Protein AF-A0A8H6F6D2-F1 (afdb_monomer)

Radius of gyration: 29.16 Å; Cα contacts (8 Å, |Δi|>4): 236; chains: 1; bounding box: 67×69×80 Å

pLDDT: mean 78.17, std 21.16, range [27.27, 98.12]

Mean predicted aligned error: 15.01 Å

Structure (mmCIF, N/CA/C/O backbone):
data_AF-A0A8H6F6D2-F1
#
_entry.id   AF-A0A8H6F6D2-F1
#
loop_
_atom_site.group_PDB
_atom_site.id
_atom_site.type_symbol
_atom_site.label_atom_id
_atom_site.label_alt_id
_atom_site.label_comp_id
_atom_site.label_asym_id
_atom_site.label_entity_id
_atom_site.label_seq_id
_atom_site.pdbx_PDB_ins_code
_atom_site.Cartn_x
_atom_site.Cartn_y
_atom_site.Cartn_z
_atom_site.occupancy
_atom_site.B_iso_or_equiv
_atom_site.auth_seq_id
_atom_site.auth_comp_id
_atom_site.auth_asym_id
_atom_site.auth_atom_id
_atom_site.pdbx_PDB_model_num
ATOM 1 N N . MET A 1 1 ? 28.314 31.832 39.721 1.00 40.28 1 MET A N 1
ATOM 2 C CA . MET A 1 1 ? 29.572 31.328 39.128 1.00 40.28 1 MET A CA 1
ATOM 3 C C . MET A 1 1 ? 29.913 29.999 39.792 1.00 40.28 1 MET A C 1
ATOM 5 O O . MET A 1 1 ? 30.184 29.995 40.983 1.00 40.28 1 MET A O 1
ATOM 9 N N . LYS A 1 2 ? 29.797 28.871 39.079 1.00 33.59 2 LYS A N 1
ATOM 10 C CA . LYS A 1 2 ? 30.200 27.537 39.561 1.00 33.59 2 LYS A CA 1
ATOM 11 C C . LYS A 1 2 ? 31.269 26.993 38.611 1.00 33.59 2 LYS A C 1
ATOM 13 O O . LYS A 1 2 ? 31.109 27.103 37.399 1.00 33.59 2 LYS A O 1
ATOM 18 N N . ALA A 1 3 ? 32.359 26.493 39.187 1.00 34.00 3 ALA A N 1
ATOM 19 C CA . ALA A 1 3 ? 33.555 26.029 38.492 1.00 34.00 3 ALA A CA 1
ATOM 20 C C . ALA A 1 3 ? 33.284 24.753 37.675 1.00 34.00 3 ALA A C 1
ATOM 22 O O . ALA A 1 3 ? 32.606 23.841 38.147 1.00 34.00 3 ALA A O 1
ATOM 23 N N . GLY A 1 4 ? 33.801 24.723 36.444 1.00 32.97 4 GLY A N 1
ATOM 24 C CA . GLY A 1 4 ? 33.676 23.612 35.505 1.00 32.97 4 GLY A CA 1
ATOM 25 C C . GLY A 1 4 ? 34.699 22.502 35.754 1.00 32.97 4 GLY A C 1
ATOM 26 O O . GLY A 1 4 ? 35.837 22.755 36.143 1.00 32.97 4 GLY A O 1
ATOM 27 N N . ILE A 1 5 ? 34.270 21.268 35.508 1.00 36.31 5 ILE A N 1
ATOM 28 C CA . ILE A 1 5 ? 35.073 20.041 35.542 1.00 36.31 5 ILE A CA 1
ATOM 29 C C . ILE A 1 5 ? 35.919 19.971 34.254 1.00 36.31 5 ILE A C 1
ATOM 31 O O . ILE A 1 5 ? 35.363 20.190 33.174 1.00 36.31 5 ILE A O 1
ATOM 35 N N . PRO A 1 6 ? 37.228 19.652 34.304 1.00 32.69 6 PRO A N 1
ATOM 36 C CA . PRO A 1 6 ? 38.031 19.510 33.097 1.00 32.69 6 PRO A CA 1
ATOM 37 C C . PRO A 1 6 ? 37.774 18.143 32.446 1.00 32.69 6 PRO A C 1
ATOM 39 O O . PRO A 1 6 ? 38.049 17.095 33.027 1.00 32.69 6 PRO A O 1
ATOM 42 N N . LEU A 1 7 ? 37.258 18.149 31.215 1.00 33.66 7 LEU A N 1
ATOM 43 C CA . LEU A 1 7 ? 37.206 16.969 30.351 1.00 33.66 7 LEU A CA 1
ATOM 44 C C . LEU A 1 7 ? 38.539 16.840 29.603 1.00 33.66 7 LEU A C 1
ATOM 46 O O . LEU A 1 7 ? 38.774 17.527 28.609 1.00 33.66 7 LEU A O 1
ATOM 50 N N . SER A 1 8 ? 39.412 15.946 30.066 1.00 32.47 8 SER A N 1
ATOM 51 C CA . SER A 1 8 ? 40.621 15.567 29.330 1.00 32.47 8 SER A CA 1
ATOM 52 C C . SER A 1 8 ? 40.242 14.778 28.073 1.00 32.47 8 SER A C 1
ATOM 54 O O . SER A 1 8 ? 39.826 13.623 28.149 1.00 32.47 8 SER A O 1
ATOM 56 N N . ARG A 1 9 ? 40.396 15.391 26.891 1.00 36.34 9 ARG A N 1
ATOM 57 C CA . ARG A 1 9 ? 40.328 14.689 25.600 1.00 36.34 9 ARG A CA 1
ATOM 58 C C . ARG A 1 9 ? 41.541 13.772 25.462 1.00 36.34 9 ARG A C 1
ATOM 60 O O . ARG A 1 9 ? 42.634 14.225 25.136 1.00 36.34 9 ARG A O 1
ATOM 67 N N . CYS A 1 10 ? 41.340 12.477 25.673 1.00 31.61 10 CYS A N 1
ATOM 68 C CA . CYS A 1 10 ? 42.299 11.462 25.261 1.00 31.61 10 CYS A CA 1
ATOM 69 C C . CYS A 1 10 ? 42.194 11.281 23.738 1.00 31.61 10 CYS A C 1
ATOM 71 O O . CYS A 1 10 ? 41.284 10.627 23.235 1.00 31.61 10 CYS A O 1
ATOM 73 N N . THR A 1 11 ? 43.100 11.898 22.981 1.00 42.44 11 THR A N 1
ATOM 74 C CA . THR A 1 11 ? 43.291 11.593 21.559 1.00 42.44 11 THR A CA 1
ATOM 75 C C . THR A 1 11 ? 44.206 10.380 21.431 1.00 42.44 11 THR A C 1
ATOM 77 O O . THR A 1 11 ? 45.420 10.526 21.296 1.00 42.44 11 THR A O 1
ATOM 80 N N . GLN A 1 12 ? 43.641 9.175 21.466 1.00 34.84 12 GLN A N 1
ATOM 81 C CA . GLN A 1 12 ? 44.333 7.992 20.957 1.00 34.84 12 GLN A CA 1
ATOM 82 C C . GLN A 1 12 ? 43.965 7.801 19.484 1.00 34.84 12 GLN A C 1
ATOM 84 O O . GLN A 1 12 ? 42.803 7.604 19.134 1.00 34.84 12 GLN A O 1
ATOM 89 N N . ARG A 1 13 ? 44.971 7.883 18.604 1.00 33.25 13 ARG A N 1
ATOM 90 C CA . ARG A 1 13 ? 44.848 7.441 17.211 1.00 33.25 13 ARG A CA 1
ATOM 91 C C . ARG A 1 13 ? 44.615 5.933 17.220 1.00 33.25 13 ARG A C 1
ATOM 93 O O . ARG A 1 13 ? 45.508 5.178 17.593 1.00 33.25 13 ARG A O 1
ATOM 100 N N . ILE A 1 14 ? 43.428 5.513 16.801 1.00 33.69 14 ILE A N 1
ATOM 101 C CA . ILE A 1 14 ? 43.114 4.106 16.561 1.00 33.69 14 ILE A CA 1
ATOM 102 C C . ILE A 1 14 ? 43.919 3.662 15.327 1.00 33.69 14 ILE A C 1
ATOM 104 O O . ILE A 1 14 ? 43.787 4.289 14.271 1.00 33.69 14 ILE A O 1
ATOM 108 N N . PRO A 1 15 ? 44.769 2.627 15.418 1.00 30.17 15 PRO A N 1
ATOM 109 C CA . PRO A 1 15 ? 45.419 2.070 14.244 1.00 30.17 15 PRO A CA 1
ATOM 110 C C . PRO A 1 15 ? 44.368 1.396 13.353 1.00 30.17 15 PRO A C 1
ATOM 112 O O . PRO A 1 15 ? 43.545 0.612 13.824 1.00 30.17 15 PRO A O 1
ATOM 115 N N . LEU A 1 16 ? 44.411 1.699 12.054 1.00 31.48 16 LEU A N 1
ATOM 116 C CA . LEU A 1 16 ? 43.683 0.976 11.011 1.00 31.48 16 LEU A CA 1
ATOM 117 C C . LEU A 1 16 ? 44.185 -0.474 10.982 1.00 31.48 16 LEU A C 1
ATOM 119 O O . LEU A 1 16 ? 45.149 -0.812 10.298 1.00 31.48 16 LEU A O 1
ATOM 123 N N . LEU A 1 17 ? 43.533 -1.337 11.757 1.00 31.48 17 LEU A N 1
ATOM 124 C CA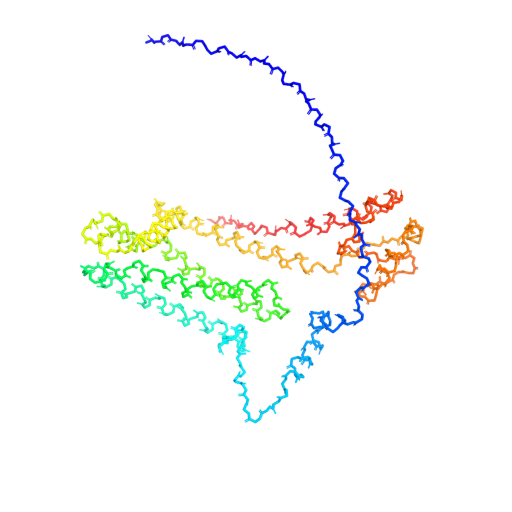 . LEU A 1 17 ? 43.636 -2.778 11.606 1.00 31.48 17 LEU A CA 1
ATOM 125 C C . LEU A 1 17 ? 42.913 -3.145 10.310 1.00 31.48 17 LEU A C 1
ATOM 127 O O . LEU A 1 17 ? 41.691 -3.268 10.266 1.00 31.48 17 LEU A O 1
ATOM 131 N N . VAL A 1 18 ? 43.693 -3.304 9.240 1.00 36.41 18 VAL A N 1
ATOM 132 C CA . VAL A 1 18 ? 43.277 -4.054 8.056 1.00 36.41 18 VAL A CA 1
ATOM 133 C C . VAL A 1 18 ? 42.940 -5.456 8.547 1.00 36.41 18 VAL A C 1
ATOM 135 O O . VAL A 1 18 ? 43.828 -6.269 8.813 1.00 36.41 18 VAL A O 1
ATOM 138 N N . ALA A 1 19 ? 41.649 -5.722 8.735 1.00 32.88 19 ALA A N 1
ATOM 139 C CA . ALA A 1 19 ? 41.169 -7.066 8.976 1.00 32.88 19 ALA A CA 1
ATOM 140 C C 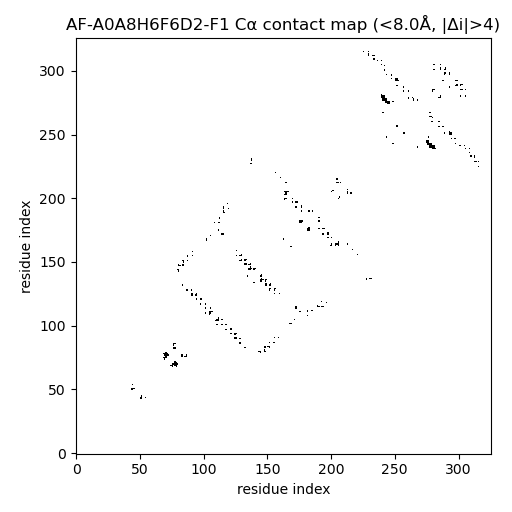. ALA A 1 19 ? 41.638 -7.915 7.793 1.00 32.88 19 ALA A C 1
ATOM 142 O O . ALA A 1 19 ? 41.227 -7.692 6.652 1.00 32.88 19 ALA A O 1
ATOM 143 N N . ARG A 1 20 ? 42.554 -8.852 8.073 1.00 31.23 20 ARG A N 1
ATOM 144 C CA . ARG A 1 20 ? 42.926 -9.931 7.160 1.00 31.23 20 ARG A CA 1
ATOM 145 C C . ARG A 1 20 ? 41.633 -10.480 6.576 1.00 31.23 20 ARG A C 1
ATOM 147 O O . ARG A 1 20 ? 40.813 -11.028 7.313 1.00 31.23 20 ARG A O 1
ATOM 154 N N . GLN A 1 21 ? 41.456 -10.311 5.269 1.00 33.66 21 GLN A N 1
ATOM 155 C CA . GLN A 1 21 ? 40.436 -11.030 4.534 1.00 33.66 21 GLN A CA 1
ATOM 156 C C . GLN A 1 21 ? 40.727 -12.513 4.742 1.00 33.66 21 GLN A C 1
ATOM 158 O O . GLN A 1 21 ? 41.646 -13.081 4.158 1.00 33.66 21 GLN A O 1
ATOM 163 N N . VAL A 1 22 ? 39.965 -13.137 5.634 1.00 30.23 22 VAL A N 1
ATOM 164 C CA . VAL A 1 22 ? 39.755 -14.571 5.568 1.00 30.23 22 VAL A CA 1
ATOM 165 C C . VAL A 1 22 ? 39.061 -14.764 4.231 1.00 30.23 22 VAL A C 1
ATOM 167 O O . VAL A 1 22 ? 37.887 -14.414 4.095 1.00 30.23 22 VAL A O 1
ATOM 170 N N . SER A 1 23 ? 39.805 -15.243 3.233 1.00 33.28 23 SER A N 1
ATOM 171 C CA . SER A 1 23 ? 39.238 -15.774 2.001 1.00 33.28 23 SER A CA 1
ATOM 172 C C . SER A 1 23 ? 38.274 -16.882 2.395 1.00 33.28 23 SER A C 1
ATOM 174 O O . SER A 1 23 ? 38.643 -18.046 2.533 1.00 33.28 23 SER A O 1
ATOM 176 N N . ARG A 1 24 ? 37.012 -16.514 2.611 1.00 31.16 24 ARG A N 1
ATOM 177 C CA . ARG A 1 24 ? 35.909 -17.447 2.482 1.00 31.16 24 ARG A CA 1
ATOM 178 C C . ARG A 1 24 ? 35.849 -17.745 0.997 1.00 31.16 24 ARG A C 1
ATOM 180 O O . ARG A 1 24 ? 35.198 -17.033 0.239 1.00 31.16 24 ARG A O 1
ATOM 187 N N . ASN A 1 25 ? 36.582 -18.776 0.593 1.00 29.44 25 ASN A N 1
ATOM 188 C CA . ASN A 1 25 ? 36.309 -19.480 -0.642 1.00 29.44 25 ASN A CA 1
ATOM 189 C C . ASN A 1 25 ? 34.887 -20.020 -0.505 1.00 29.44 25 ASN A C 1
ATOM 191 O O . ASN A 1 25 ? 34.667 -21.124 -0.017 1.00 29.44 25 ASN A O 1
ATOM 195 N N . ILE A 1 26 ? 33.905 -19.208 -0.892 1.00 30.86 26 ILE A N 1
ATOM 196 C CA . ILE A 1 26 ? 32.621 -19.736 -1.309 1.00 30.86 26 ILE A CA 1
ATOM 197 C C . ILE A 1 26 ? 32.945 -20.413 -2.630 1.00 30.86 26 ILE A C 1
ATOM 199 O O . ILE A 1 26 ? 32.930 -19.795 -3.693 1.00 30.86 26 ILE A O 1
ATOM 203 N N . THR A 1 27 ? 33.316 -21.687 -2.542 1.00 28.73 27 THR A N 1
ATOM 204 C CA . THR A 1 27 ? 33.250 -22.601 -3.666 1.00 28.73 27 THR A CA 1
ATOM 205 C C . THR A 1 27 ? 31.778 -22.658 -4.050 1.00 28.73 27 THR A C 1
ATOM 207 O O . THR A 1 27 ? 31.021 -23.502 -3.585 1.00 28.73 27 THR A O 1
ATOM 210 N N . THR A 1 28 ? 31.341 -21.705 -4.869 1.00 32.12 28 THR A N 1
ATOM 211 C CA . THR A 1 28 ? 30.189 -21.924 -5.722 1.00 32.12 28 THR A CA 1
ATOM 212 C C . THR A 1 28 ? 30.669 -22.958 -6.720 1.00 32.12 28 THR A C 1
ATOM 214 O O . THR A 1 28 ? 31.215 -22.642 -7.773 1.00 32.12 28 THR A O 1
ATOM 217 N N . THR A 1 29 ? 30.511 -24.230 -6.366 1.00 27.27 29 THR A N 1
ATOM 218 C CA . THR A 1 29 ? 30.290 -25.271 -7.357 1.00 27.27 29 THR A CA 1
ATOM 219 C C . THR A 1 29 ? 29.120 -24.773 -8.189 1.00 27.27 29 THR A C 1
ATOM 221 O O . THR A 1 29 ? 27.952 -24.908 -7.824 1.00 27.27 29 THR A O 1
ATOM 224 N N . THR A 1 30 ? 29.448 -24.080 -9.277 1.00 37.50 30 THR A N 1
ATOM 225 C CA . THR A 1 30 ? 28.510 -23.669 -10.302 1.00 37.50 30 THR A CA 1
ATOM 226 C C . THR A 1 30 ? 28.112 -24.964 -10.981 1.00 37.50 30 THR A C 1
ATOM 228 O O . THR A 1 30 ? 28.666 -25.380 -11.997 1.00 37.50 30 THR A O 1
ATOM 231 N N . THR A 1 31 ? 27.178 -25.668 -10.351 1.00 30.62 31 THR A N 1
ATOM 232 C CA . THR A 1 31 ? 26.375 -26.666 -11.029 1.00 30.62 31 THR A CA 1
ATOM 233 C C . THR A 1 31 ? 25.784 -25.906 -12.200 1.00 30.62 31 THR A C 1
ATOM 235 O O . THR A 1 31 ? 25.019 -24.962 -11.999 1.00 30.62 31 THR A O 1
ATOM 238 N N . LYS A 1 32 ? 26.252 -26.212 -13.413 1.00 37.06 32 LYS A N 1
ATOM 239 C CA . LYS A 1 32 ? 25.728 -25.638 -14.647 1.00 37.06 32 LYS A CA 1
ATOM 240 C C . LYS A 1 32 ? 24.226 -25.897 -14.642 1.00 37.06 32 LYS A C 1
ATOM 242 O O . LYS A 1 32 ? 23.794 -26.977 -15.034 1.00 37.06 32 LYS A O 1
ATOM 247 N N . PHE A 1 33 ? 23.431 -24.918 -14.224 1.00 40.59 33 PHE A N 1
ATOM 248 C CA . PHE A 1 33 ? 22.013 -24.898 -14.531 1.00 40.59 33 PHE A CA 1
ATOM 249 C C . PHE A 1 33 ? 21.918 -24.560 -16.018 1.00 40.59 33 PHE A C 1
ATOM 251 O O . PHE A 1 33 ? 21.669 -23.434 -16.439 1.00 40.59 33 PHE A O 1
ATOM 258 N N . SER A 1 34 ? 22.187 -25.570 -16.843 1.00 47.88 34 SER A N 1
ATOM 259 C CA . SER A 1 34 ? 21.514 -25.707 -18.119 1.00 47.88 34 SER A CA 1
ATOM 260 C C . SER A 1 34 ? 20.031 -25.691 -17.770 1.00 47.88 34 SER A C 1
ATOM 262 O O . SER A 1 34 ? 19.503 -26.717 -17.347 1.00 47.88 34 SER A O 1
ATOM 264 N N . LEU A 1 35 ? 19.392 -24.517 -17.840 1.00 51.66 35 LEU A N 1
ATOM 265 C CA . LEU A 1 35 ? 17.946 -24.395 -17.686 1.00 51.66 35 LEU A CA 1
ATOM 266 C C . LEU A 1 35 ? 17.333 -25.399 -18.650 1.00 51.66 35 LEU A C 1
ATOM 268 O O . LEU A 1 35 ? 17.450 -25.246 -19.869 1.00 51.66 35 LEU A O 1
ATOM 272 N N . ALA A 1 36 ? 16.779 -26.470 -18.086 1.00 53.69 36 ALA A N 1
ATOM 273 C CA . ALA A 1 36 ? 16.195 -27.535 -18.864 1.00 53.69 36 ALA A CA 1
ATOM 274 C C . ALA A 1 36 ? 15.178 -26.910 -19.837 1.00 53.69 36 ALA A C 1
ATOM 276 O O . ALA A 1 36 ? 14.477 -25.960 -19.461 1.00 53.69 36 ALA A O 1
ATOM 277 N N . PRO A 1 37 ? 15.070 -27.415 -21.082 1.00 58.50 37 PRO A N 1
ATOM 278 C CA . PRO A 1 37 ? 14.062 -26.961 -22.049 1.00 58.50 37 PRO A CA 1
ATOM 279 C C . PRO A 1 37 ? 12.635 -26.977 -21.475 1.00 58.50 37 PRO A C 1
ATOM 281 O O . PRO A 1 37 ? 11.756 -26.273 -21.974 1.00 58.50 37 PRO A O 1
ATOM 284 N N . GLU A 1 38 ? 12.454 -27.718 -20.386 1.00 57.28 38 GLU A N 1
ATOM 285 C CA . GLU A 1 38 ? 11.301 -27.782 -19.508 1.00 57.28 38 GLU A CA 1
ATOM 286 C C . GLU A 1 38 ? 10.781 -26.417 -19.027 1.00 57.28 38 GLU A C 1
ATOM 288 O O . GLU A 1 38 ? 9.574 -26.257 -18.988 1.00 57.28 38 GLU A O 1
ATOM 293 N N . TYR A 1 39 ? 11.599 -25.383 -18.777 1.00 64.62 39 TYR A N 1
ATOM 294 C CA . TYR A 1 39 ? 11.103 -24.091 -18.242 1.00 64.62 39 TYR A CA 1
ATOM 295 C C . TYR A 1 39 ? 10.737 -23.035 -19.301 1.00 64.62 39 TYR A C 1
ATOM 297 O O . TYR A 1 39 ? 10.304 -21.927 -18.965 1.00 64.62 39 TYR A O 1
ATOM 305 N N . ASN A 1 40 ? 10.874 -23.351 -20.594 1.00 76.12 40 ASN A N 1
ATOM 306 C CA . ASN A 1 40 ? 10.536 -22.415 -21.676 1.00 76.12 40 ASN A CA 1
ATOM 307 C C . ASN A 1 40 ? 9.058 -22.000 -21.669 1.00 76.12 40 ASN A C 1
ATOM 309 O O . ASN A 1 40 ? 8.730 -20.902 -22.121 1.00 76.12 40 ASN A O 1
ATOM 313 N N . HIS A 1 41 ? 8.170 -22.864 -21.176 1.00 76.19 41 HIS A N 1
ATOM 314 C CA . HIS A 1 41 ? 6.747 -22.558 -21.077 1.00 76.19 41 HIS A CA 1
ATOM 315 C C . HIS A 1 41 ? 6.491 -21.466 -20.030 1.00 76.19 41 HIS A C 1
ATOM 317 O O . HIS A 1 41 ? 5.864 -20.468 -20.368 1.00 76.19 41 HIS A O 1
ATOM 323 N N . ILE A 1 42 ? 7.056 -21.593 -18.821 1.00 76.62 42 ILE A N 1
ATOM 324 C CA . ILE A 1 42 ? 6.917 -20.610 -17.731 1.00 76.62 42 ILE A CA 1
ATOM 325 C C . ILE A 1 42 ? 7.398 -19.241 -18.196 1.00 76.62 42 ILE A C 1
ATOM 327 O O . ILE A 1 42 ? 6.705 -18.241 -18.040 1.00 76.62 42 ILE A O 1
ATOM 331 N N . ARG A 1 43 ? 8.554 -19.194 -18.861 1.00 74.44 43 ARG A N 1
ATOM 332 C CA . ARG A 1 43 ? 9.095 -17.938 -19.379 1.00 74.44 43 ARG A CA 1
ATOM 333 C C . ARG A 1 43 ? 8.150 -17.261 -20.372 1.00 74.44 43 ARG A C 1
ATOM 335 O O . ARG A 1 43 ? 7.931 -16.059 -20.297 1.00 74.44 43 ARG A O 1
ATOM 342 N N . LYS A 1 44 ? 7.550 -18.029 -21.285 1.00 74.00 44 LYS A N 1
ATOM 343 C CA . LYS A 1 44 ? 6.587 -17.494 -22.256 1.00 74.00 44 LYS A CA 1
ATOM 344 C C . LYS A 1 44 ? 5.281 -17.028 -21.607 1.00 74.00 44 LYS A C 1
ATOM 346 O O . LYS A 1 44 ? 4.672 -16.113 -22.152 1.00 74.00 44 LYS A O 1
ATOM 351 N N . VAL A 1 45 ? 4.870 -17.612 -20.474 1.00 79.00 45 VAL A N 1
ATOM 352 C CA . VAL A 1 45 ? 3.702 -17.141 -19.703 1.00 79.00 45 VAL A CA 1
ATOM 353 C C . VAL A 1 45 ? 3.904 -15.696 -19.251 1.00 79.00 45 VAL A C 1
ATOM 355 O O . VAL A 1 45 ? 2.991 -14.897 -19.412 1.00 79.00 45 VAL A O 1
ATOM 358 N N . PHE A 1 46 ? 5.091 -15.338 -18.758 1.00 72.88 46 PHE A N 1
ATOM 359 C CA . PHE A 1 46 ? 5.352 -13.985 -18.253 1.00 72.88 46 PHE A CA 1
ATOM 360 C C . PHE A 1 46 ? 5.841 -13.003 -19.330 1.00 72.88 46 PHE A C 1
ATOM 362 O O . PHE A 1 46 ? 5.514 -11.822 -19.274 1.00 72.88 46 PHE A O 1
ATOM 369 N N . ASP A 1 47 ? 6.565 -13.478 -20.348 1.00 72.56 47 ASP A N 1
ATOM 370 C CA . ASP A 1 47 ? 7.218 -12.606 -21.337 1.00 72.56 47 ASP A CA 1
ATOM 371 C C . ASP A 1 47 ? 6.361 -12.325 -22.595 1.00 72.56 47 ASP A C 1
ATOM 373 O O . ASP A 1 47 ? 6.753 -11.516 -23.440 1.00 72.56 47 ASP A O 1
ATOM 377 N N . SER A 1 48 ? 5.222 -13.006 -22.798 1.00 77.06 48 SER A N 1
ATOM 378 C CA . SER A 1 48 ? 4.399 -12.858 -24.010 1.00 77.06 48 SER A CA 1
ATOM 379 C C . SER A 1 48 ? 2.906 -12.799 -23.708 1.00 77.06 48 SER A C 1
ATOM 381 O O . SER A 1 48 ? 2.282 -13.813 -23.410 1.00 77.06 48 SER A O 1
ATOM 383 N N . GLN A 1 49 ? 2.287 -11.637 -23.940 1.00 65.56 49 GLN A N 1
ATOM 384 C CA . GLN A 1 49 ? 0.841 -11.456 -23.755 1.00 65.56 49 GLN A CA 1
ATOM 385 C C . GLN A 1 49 ? 0.006 -12.440 -24.593 1.00 65.56 49 GLN A C 1
ATOM 387 O O . GLN A 1 49 ? -1.018 -12.948 -24.143 1.00 65.56 49 GLN A O 1
ATOM 392 N N . LYS A 1 50 ? 0.452 -12.754 -25.817 1.00 75.94 50 LYS A N 1
ATOM 393 C CA . LYS A 1 50 ? -0.233 -13.712 -26.698 1.00 75.94 50 LYS A CA 1
ATOM 394 C C . LYS A 1 50 ? -0.182 -15.135 -26.132 1.00 75.94 50 LYS A C 1
ATOM 396 O O . LYS A 1 50 ? -1.178 -15.849 -26.211 1.00 75.94 50 LYS A O 1
ATOM 401 N N . TYR A 1 51 ? 0.957 -15.533 -25.564 1.00 76.00 51 TYR A N 1
ATOM 402 C CA . TYR A 1 51 ? 1.117 -16.844 -24.937 1.00 76.00 51 TYR A CA 1
ATOM 403 C C . TYR A 1 51 ? 0.384 -16.917 -23.596 1.00 76.00 51 TYR A C 1
ATOM 405 O O . TYR A 1 51 ? -0.320 -17.891 -23.366 1.00 76.00 51 TYR A O 1
ATOM 413 N N . PHE A 1 52 ? 0.461 -15.873 -22.765 1.00 74.56 52 PHE A N 1
ATOM 414 C CA . PHE A 1 52 ? -0.304 -15.746 -21.522 1.00 74.56 52 PHE A CA 1
ATOM 415 C C . PHE A 1 52 ? -1.802 -15.954 -21.763 1.00 74.56 52 PHE A C 1
ATOM 417 O O . PHE A 1 52 ? -2.422 -16.790 -21.109 1.00 74.56 52 PHE A O 1
ATOM 424 N N . ASN A 1 53 ? -2.362 -15.265 -22.766 1.00 74.31 53 ASN A N 1
ATOM 425 C CA . ASN A 1 53 ? -3.771 -15.380 -23.148 1.00 74.31 53 ASN A CA 1
ATOM 426 C C . ASN A 1 53 ? -4.139 -16.784 -23.659 1.00 74.31 53 ASN A C 1
ATOM 428 O O . ASN A 1 53 ? -5.288 -17.195 -23.543 1.00 74.31 53 ASN A O 1
ATOM 432 N N . HIS A 1 54 ? -3.202 -17.511 -24.274 1.00 76.31 54 HIS A N 1
ATOM 433 C CA . HIS A 1 54 ? -3.431 -18.883 -24.733 1.00 76.31 54 HIS A CA 1
ATOM 434 C C . HIS A 1 54 ? -3.316 -19.890 -23.580 1.00 76.31 54 HIS A C 1
ATOM 436 O O . HIS A 1 54 ? -4.158 -20.768 -23.453 1.00 76.31 54 HIS A O 1
ATOM 442 N N . PHE A 1 55 ? -2.325 -19.718 -22.705 1.00 74.50 55 PHE A N 1
ATOM 443 C CA . PHE A 1 55 ? -2.095 -20.529 -21.511 1.00 74.50 55 PHE A CA 1
ATOM 444 C C . PHE A 1 55 ? -3.279 -20.459 -20.535 1.00 74.50 55 PHE A C 1
ATOM 446 O O . PHE A 1 55 ? -3.799 -21.490 -20.118 1.00 74.50 55 PHE A O 1
ATOM 453 N N . THR A 1 56 ? -3.783 -19.255 -20.250 1.00 68.19 56 THR A N 1
ATOM 454 C CA . THR A 1 56 ? -4.987 -19.063 -19.417 1.00 68.19 56 THR A CA 1
ATOM 455 C C . THR A 1 56 ? -6.255 -19.639 -20.057 1.00 68.19 56 THR A C 1
ATOM 457 O O . THR A 1 56 ? -7.123 -20.130 -19.339 1.00 68.19 56 THR A O 1
ATOM 460 N N . LYS A 1 57 ? -6.344 -19.660 -21.395 1.00 64.81 57 LYS A N 1
ATOM 461 C CA . LYS A 1 57 ? -7.428 -20.329 -22.142 1.00 64.81 57 LYS A CA 1
ATOM 462 C C . LYS A 1 57 ? -7.307 -21.858 -22.186 1.00 64.81 57 LYS A C 1
ATOM 464 O O . LYS A 1 57 ? -8.315 -22.536 -22.324 1.00 64.81 57 LYS A O 1
ATOM 469 N N . GLN A 1 58 ? -6.097 -22.414 -22.100 1.00 57.41 58 GLN A N 1
ATOM 470 C CA . GLN A 1 58 ? -5.872 -23.866 -22.087 1.00 57.41 58 GLN A CA 1
ATOM 471 C C . GLN A 1 58 ? -6.090 -24.489 -20.702 1.00 57.41 58 GLN A C 1
ATOM 473 O O . GLN A 1 58 ? -6.516 -25.636 -20.615 1.00 57.41 58 GLN A O 1
ATOM 478 N N . GLY A 1 59 ? -5.873 -23.730 -19.622 1.00 50.28 59 GLY A N 1
ATOM 479 C CA . GLY A 1 59 ? -6.277 -24.130 -18.266 1.00 50.28 59 GLY A CA 1
ATOM 480 C C . GLY A 1 59 ? -7.799 -24.178 -18.063 1.00 50.28 59 GLY A C 1
ATOM 481 O O . GLY A 1 59 ? -8.269 -24.723 -17.072 1.00 50.28 59 GLY A O 1
ATOM 482 N N . SER A 1 60 ? -8.573 -23.648 -19.014 1.00 49.78 60 SER A N 1
ATOM 483 C CA . SER A 1 60 ? -10.038 -23.679 -19.048 1.00 49.78 60 SER A CA 1
ATOM 484 C C . SER A 1 60 ? -10.551 -24.860 -19.887 1.00 49.78 60 SER A C 1
ATOM 486 O O . SER A 1 60 ? -11.390 -24.710 -20.775 1.00 49.78 60 SER A O 1
ATOM 488 N N . HIS A 1 61 ? -10.074 -26.075 -19.592 1.00 48.28 61 HIS A N 1
ATOM 489 C CA . HIS A 1 61 ? -10.847 -27.271 -19.927 1.00 48.28 61 HIS A CA 1
ATOM 490 C C . HIS A 1 61 ? -12.111 -27.253 -19.068 1.00 48.28 61 HIS A C 1
ATOM 492 O O . HIS A 1 61 ? -12.117 -27.694 -17.922 1.00 48.28 61 HIS A O 1
ATOM 498 N N . ALA A 1 62 ? -13.168 -26.678 -19.634 1.00 48.06 62 ALA A N 1
ATOM 499 C CA . ALA A 1 62 ? -14.511 -26.688 -19.095 1.00 48.06 62 ALA A CA 1
ATOM 500 C C . ALA A 1 62 ? -14.955 -28.137 -18.845 1.00 48.06 62 ALA A C 1
ATOM 502 O O . ALA A 1 62 ? -15.396 -28.845 -19.750 1.00 48.06 62 ALA A O 1
ATOM 503 N N . THR A 1 63 ? -14.832 -28.583 -17.599 1.00 46.50 63 THR A N 1
ATOM 504 C CA . THR A 1 63 ? -15.749 -29.568 -17.043 1.00 46.50 63 THR A CA 1
ATOM 505 C C . THR A 1 63 ? -17.106 -28.879 -16.878 1.00 46.50 63 THR A C 1
ATOM 507 O O . THR A 1 63 ? -17.183 -27.667 -16.684 1.00 46.50 63 THR A O 1
ATOM 510 N N . LEU A 1 64 ? -18.195 -29.642 -16.977 1.00 52.75 64 LEU A N 1
ATOM 511 C CA . LEU A 1 64 ? -19.598 -29.193 -16.907 1.00 52.75 64 LEU A CA 1
ATOM 512 C C . LEU A 1 64 ? -19.995 -28.441 -15.612 1.00 52.75 64 LEU A C 1
ATOM 514 O O . LEU A 1 64 ? -21.151 -28.063 -15.450 1.00 52.75 64 LEU A O 1
ATOM 518 N N . PHE A 1 65 ? -19.036 -28.174 -14.725 1.00 51.00 65 PHE A N 1
ATOM 519 C CA . PHE A 1 65 ? -19.138 -27.295 -13.570 1.00 51.00 65 PHE A CA 1
ATOM 520 C C . PHE A 1 65 ? -18.093 -26.188 -13.730 1.00 51.00 65 PHE A C 1
ATOM 522 O O . PHE A 1 65 ? -16.976 -26.292 -13.229 1.00 51.00 65 PHE A O 1
ATOM 529 N N . SER A 1 66 ? -18.447 -25.148 -14.489 1.00 47.62 66 SER A N 1
ATOM 530 C CA . SER A 1 66 ? -17.644 -23.930 -14.620 1.00 47.62 66 SER A CA 1
ATOM 531 C C . SER A 1 66 ? -17.291 -23.425 -13.222 1.00 47.62 66 SER A C 1
ATOM 533 O O . SER A 1 66 ? -18.179 -22.958 -12.509 1.00 47.62 66 SER A O 1
ATOM 535 N N . SER A 1 67 ? -16.016 -23.491 -12.819 1.00 52.50 67 SER A N 1
ATOM 536 C CA . SER A 1 67 ? -15.577 -22.707 -11.664 1.00 52.50 67 SER A CA 1
ATOM 537 C C . SER A 1 67 ? -15.932 -21.251 -11.973 1.00 52.50 67 SER A C 1
ATOM 539 O O . SER A 1 67 ? -15.640 -20.808 -13.094 1.00 52.50 67 SER A O 1
ATOM 541 N N . PRO A 1 68 ? -16.598 -20.517 -11.066 1.00 54.59 68 PRO A N 1
ATOM 542 C CA . PRO A 1 68 ? -16.921 -19.124 -11.319 1.00 54.59 68 PRO A CA 1
ATOM 543 C C . PRO A 1 68 ? -15.629 -18.406 -11.696 1.00 54.59 68 PRO A C 1
ATOM 545 O O . PRO A 1 68 ? -14.572 -18.667 -11.122 1.00 54.59 68 PRO A O 1
ATOM 548 N N . GLN A 1 69 ? -15.698 -17.584 -12.737 1.00 59.78 69 GLN A N 1
ATOM 549 C CA . GLN A 1 69 ? -14.564 -16.827 -13.238 1.00 59.78 69 GLN A CA 1
ATOM 550 C C . GLN A 1 69 ? -14.204 -15.773 -12.180 1.00 59.78 69 GLN A C 1
ATOM 552 O O . GLN A 1 69 ? -14.637 -14.629 -12.259 1.00 59.78 69 GLN A O 1
ATOM 557 N N . THR A 1 70 ? -13.487 -16.178 -11.132 1.00 73.44 70 THR A N 1
ATOM 558 C CA . THR A 1 70 ? -13.075 -15.279 -10.059 1.00 73.44 70 THR A CA 1
ATOM 559 C C . THR A 1 70 ? -12.081 -14.279 -10.638 1.00 73.44 70 THR A C 1
ATOM 561 O O . THR A 1 70 ? -11.188 -14.670 -11.395 1.00 73.44 70 THR A O 1
ATOM 564 N N . GLY A 1 71 ? -12.237 -12.994 -10.321 1.00 83.94 71 GLY A N 1
ATOM 565 C CA . GLY A 1 71 ? -11.305 -11.958 -10.758 1.00 83.94 71 GLY A CA 1
ATOM 566 C C . GLY A 1 71 ? -9.900 -12.134 -10.171 1.00 83.94 71 GLY A C 1
ATOM 567 O O . GLY A 1 71 ? -9.593 -13.136 -9.517 1.00 83.94 71 GLY A O 1
ATOM 568 N N . LEU A 1 72 ? -9.015 -11.159 -10.409 1.00 87.50 72 LEU A N 1
ATOM 569 C CA . LEU A 1 72 ? -7.658 -11.175 -9.852 1.00 87.50 72 LEU A CA 1
ATOM 570 C C . LEU A 1 72 ? -7.698 -11.431 -8.336 1.00 87.50 72 LEU A C 1
ATOM 572 O O . LEU A 1 72 ? -8.581 -10.942 -7.636 1.00 87.50 72 LEU A O 1
ATOM 576 N N . PHE A 1 73 ? -6.747 -12.222 -7.832 1.00 90.06 73 PHE A N 1
ATOM 577 C CA . PHE A 1 73 ? -6.651 -12.596 -6.410 1.00 90.06 73 PHE A CA 1
ATOM 578 C C . PHE A 1 73 ? -7.899 -13.301 -5.849 1.00 90.06 73 PHE A C 1
ATOM 580 O O . PHE A 1 73 ? -8.144 -13.253 -4.649 1.00 90.06 73 PHE A O 1
ATOM 587 N N . HIS A 1 74 ? -8.678 -13.963 -6.712 1.00 86.94 74 HIS A N 1
ATOM 588 C CA . HIS A 1 74 ? -9.967 -1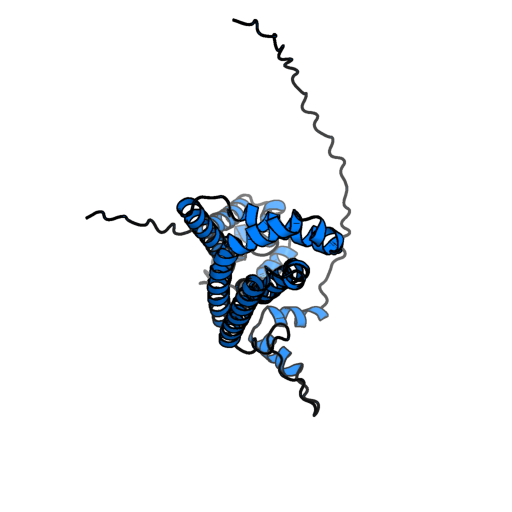4.580 -6.378 1.00 86.94 74 HIS A CA 1
ATOM 589 C C . HIS A 1 74 ? -11.025 -13.589 -5.868 1.00 86.94 74 HIS A C 1
ATOM 591 O O . HIS A 1 74 ? -11.980 -13.978 -5.203 1.00 86.94 74 HIS A O 1
ATOM 597 N N . ASN A 1 75 ? -10.875 -12.306 -6.192 1.00 88.69 75 ASN A N 1
ATOM 598 C CA . ASN A 1 75 ? -11.840 -11.276 -5.843 1.00 88.69 75 ASN A CA 1
ATOM 599 C C . ASN A 1 75 ? -12.839 -11.088 -6.995 1.00 88.69 75 ASN A C 1
ATOM 601 O O . ASN A 1 75 ? -12.446 -10.829 -8.133 1.00 88.69 75 ASN A O 1
ATOM 605 N N . GLU A 1 76 ? -14.133 -11.197 -6.705 1.00 90.75 76 GLU A N 1
ATOM 606 C CA . GLU A 1 76 ? -15.219 -11.129 -7.696 1.00 90.75 76 GLU A CA 1
ATOM 607 C C . GLU A 1 76 ? -15.319 -9.770 -8.404 1.00 90.75 76 GLU A C 1
ATOM 609 O O . GLU A 1 76 ? -15.703 -9.703 -9.573 1.00 90.75 76 GLU A O 1
ATOM 614 N N . TYR A 1 77 ? -14.896 -8.693 -7.743 1.00 91.25 77 TYR A N 1
ATOM 615 C CA . TYR A 1 77 ? -14.850 -7.361 -8.340 1.00 91.25 77 TYR A CA 1
ATOM 616 C C . TYR A 1 77 ? -13.710 -7.234 -9.352 1.00 91.25 77 TYR A C 1
ATOM 618 O O . TYR A 1 77 ? -13.831 -6.541 -10.359 1.00 91.25 77 TYR A O 1
ATOM 626 N N . LEU A 1 78 ? -12.594 -7.938 -9.145 1.00 93.62 78 LEU A N 1
ATOM 627 C CA . LEU A 1 78 ? -11.368 -7.769 -9.931 1.00 93.62 78 LEU A CA 1
ATOM 628 C C . LEU A 1 78 ? -11.392 -8.533 -11.263 1.00 93.62 78 LEU A C 1
ATOM 630 O O . LEU A 1 78 ? -10.373 -9.038 -11.733 1.00 93.62 78 LEU A O 1
ATOM 634 N N . THR A 1 79 ? -12.558 -8.621 -11.896 1.00 92.56 79 THR A N 1
ATOM 635 C CA . THR A 1 79 ? -12.724 -9.139 -13.262 1.00 92.56 79 THR A CA 1
ATOM 636 C C . THR A 1 79 ? -12.401 -8.077 -14.315 1.00 92.56 79 THR A C 1
ATOM 638 O O . THR A 1 79 ? -12.007 -8.406 -15.436 1.00 92.56 79 THR A O 1
ATOM 641 N N . THR A 1 80 ? -12.515 -6.793 -13.958 1.00 95.00 80 THR A N 1
ATOM 642 C CA . THR A 1 80 ? -12.228 -5.650 -14.834 1.00 95.00 80 THR A CA 1
ATOM 643 C C . THR A 1 80 ? -11.488 -4.540 -14.075 1.00 95.00 80 THR A C 1
ATOM 645 O O . THR A 1 80 ? -11.612 -4.462 -12.853 1.00 95.00 80 THR A O 1
ATOM 648 N N . PRO A 1 81 ? -10.763 -3.635 -14.769 1.00 96.12 81 PRO A N 1
ATOM 649 C CA . PRO A 1 81 ? -10.148 -2.474 -14.124 1.00 96.12 81 PRO A CA 1
ATOM 650 C C . PRO A 1 81 ? -11.162 -1.593 -13.387 1.00 96.12 81 PRO A C 1
ATOM 652 O O . PRO A 1 81 ? -10.869 -1.116 -12.300 1.00 96.12 81 PRO A O 1
ATOM 655 N N . GLN A 1 82 ? -12.361 -1.407 -13.952 1.00 96.44 82 GLN A N 1
ATOM 656 C CA . GLN A 1 82 ? -13.422 -0.637 -13.297 1.00 96.44 82 GLN A CA 1
ATOM 657 C C . GLN A 1 82 ? -13.877 -1.308 -11.999 1.00 96.44 82 GLN A C 1
ATOM 659 O O . GLN A 1 82 ? -14.053 -0.632 -10.995 1.00 96.44 82 GLN A O 1
ATOM 664 N N . GLY A 1 83 ? -13.955 -2.638 -11.979 1.00 96.31 83 GLY A N 1
ATOM 665 C CA . GLY A 1 83 ? -14.326 -3.368 -10.774 1.00 96.31 83 GLY A CA 1
ATOM 666 C C . GLY A 1 83 ? -13.348 -3.181 -9.605 1.00 96.31 83 GLY A C 1
ATOM 667 O O . GLY A 1 83 ? -13.778 -3.202 -8.459 1.00 96.31 83 GLY A O 1
ATOM 668 N N . LEU A 1 84 ? -12.060 -2.894 -9.847 1.00 97.00 84 LEU A N 1
ATOM 669 C CA . LEU A 1 84 ? -11.134 -2.481 -8.775 1.00 97.00 84 LEU A CA 1
ATOM 670 C C . LEU A 1 84 ? -11.545 -1.146 -8.136 1.00 97.00 84 LEU A C 1
ATOM 672 O O . LEU A 1 84 ? -11.461 -0.988 -6.918 1.00 97.00 84 LEU A O 1
ATOM 676 N N . VAL A 1 85 ? -12.015 -0.201 -8.949 1.00 97.00 85 VAL A N 1
ATOM 677 C CA . VAL A 1 85 ? -12.525 1.089 -8.471 1.00 97.00 85 VAL A CA 1
ATOM 678 C C . VAL A 1 85 ? -13.842 0.891 -7.718 1.00 97.00 85 VAL A C 1
ATOM 680 O O . VAL A 1 85 ? -14.034 1.462 -6.650 1.00 97.00 85 VAL A O 1
ATOM 683 N N . ASP A 1 86 ? -14.725 0.027 -8.210 1.00 96.44 86 ASP A N 1
ATOM 684 C CA . ASP A 1 86 ? -15.995 -0.266 -7.536 1.00 96.44 86 ASP A CA 1
ATOM 685 C C . ASP A 1 86 ? -15.752 -0.967 -6.181 1.00 96.44 86 ASP A C 1
ATOM 687 O O . ASP A 1 86 ? -16.373 -0.632 -5.169 1.00 96.44 86 ASP A O 1
ATOM 691 N N . PHE A 1 87 ? -14.776 -1.883 -6.125 1.00 96.31 87 PHE A N 1
ATOM 692 C CA . PHE A 1 87 ? -14.344 -2.549 -4.893 1.00 96.31 87 PHE A CA 1
ATOM 693 C C . PHE A 1 87 ? -13.815 -1.560 -3.849 1.00 96.31 87 PHE A C 1
ATOM 695 O O . PHE A 1 87 ? -14.114 -1.698 -2.657 1.00 96.31 87 PHE A O 1
ATOM 702 N N . SER A 1 88 ? -13.054 -0.550 -4.279 1.00 96.56 88 SER A N 1
ATOM 703 C CA . SER A 1 88 ? -12.536 0.477 -3.374 1.00 96.56 88 SER A CA 1
ATOM 704 C C . SER A 1 88 ? -13.635 1.397 -2.857 1.00 96.56 88 SER A C 1
ATOM 706 O O . SER A 1 88 ? -13.701 1.632 -1.652 1.00 96.56 88 SER A O 1
ATOM 708 N N . GLN A 1 89 ? -14.575 1.818 -3.708 1.00 96.38 89 GLN A N 1
ATOM 709 C CA . GLN A 1 89 ? -15.738 2.610 -3.292 1.00 96.38 89 GLN A CA 1
ATOM 710 C C . GLN A 1 89 ? -16.612 1.875 -2.271 1.00 96.38 89 GLN A C 1
ATOM 712 O O . GLN A 1 89 ? -17.034 2.459 -1.269 1.00 96.38 89 GLN A O 1
ATOM 717 N N . GLN A 1 90 ? -16.862 0.583 -2.488 1.00 96.75 90 GLN A N 1
ATOM 718 C CA . GLN A 1 90 ? -17.629 -0.219 -1.543 1.00 96.75 90 GLN A CA 1
ATOM 719 C C . GLN A 1 90 ? -16.896 -0.385 -0.210 1.00 96.75 90 GLN A C 1
ATOM 721 O O . GLN A 1 90 ? -17.498 -0.187 0.846 1.00 96.75 90 GLN A O 1
ATOM 726 N N . SER A 1 91 ? -15.602 -0.705 -0.249 1.00 96.50 91 SER A N 1
ATOM 727 C CA . SER A 1 91 ? -14.778 -0.840 0.958 1.00 96.50 91 SER A CA 1
ATOM 728 C C . SER A 1 91 ? -14.711 0.480 1.733 1.00 96.50 91 SER A C 1
ATOM 730 O O . SER A 1 91 ? -14.838 0.492 2.955 1.00 96.50 91 SER A O 1
ATOM 732 N N . LEU A 1 92 ? -14.624 1.610 1.028 1.00 96.31 92 LEU A N 1
ATOM 733 C CA . LEU A 1 92 ? -14.681 2.949 1.607 1.00 96.31 92 LEU A CA 1
ATOM 734 C C . LEU A 1 92 ? -16.023 3.216 2.305 1.00 96.31 92 LEU A C 1
ATOM 736 O O . LEU A 1 92 ? -16.052 3.752 3.413 1.00 96.31 92 LEU A O 1
ATOM 740 N N . SER A 1 93 ? -17.142 2.829 1.685 1.00 97.00 93 SER A N 1
ATOM 741 C CA . SER A 1 93 ? -18.470 2.948 2.298 1.00 97.00 93 SER A CA 1
ATOM 742 C C . SER A 1 93 ? -18.583 2.104 3.570 1.00 97.00 93 SER A C 1
ATOM 744 O O . SER A 1 93 ? -19.077 2.592 4.587 1.00 97.00 93 SER A O 1
ATOM 746 N N . GLN A 1 94 ? -18.095 0.861 3.537 1.00 97.44 94 GLN A N 1
ATOM 747 C CA . GLN A 1 94 ? -18.076 -0.032 4.700 1.00 97.44 94 GLN A CA 1
ATOM 748 C C . GLN A 1 94 ? -17.225 0.542 5.835 1.00 97.44 94 GLN A C 1
ATOM 750 O O . GLN A 1 94 ? -17.658 0.559 6.985 1.00 97.44 94 GLN A O 1
ATOM 755 N N . ALA A 1 95 ? -16.046 1.071 5.510 1.00 97.38 95 ALA A N 1
ATOM 756 C CA . ALA A 1 95 ? -15.156 1.695 6.477 1.00 97.38 95 ALA A CA 1
ATOM 757 C C . ALA A 1 95 ? -15.799 2.926 7.142 1.00 97.38 95 ALA A C 1
ATOM 759 O O . ALA A 1 95 ? -15.776 3.053 8.366 1.00 97.38 95 ALA A O 1
ATOM 760 N N . LYS A 1 96 ? -16.444 3.805 6.361 1.00 96.81 96 LYS A N 1
ATOM 761 C CA . LYS A 1 96 ? -17.178 4.972 6.885 1.00 96.81 96 LYS A CA 1
ATOM 762 C C . LYS A 1 96 ? -18.319 4.568 7.817 1.00 96.81 96 LYS A C 1
ATOM 764 O O . LYS A 1 96 ? -18.480 5.167 8.880 1.00 96.81 96 LYS A O 1
ATOM 769 N N . GLN A 1 97 ? -19.087 3.544 7.442 1.00 97.62 97 GLN A N 1
ATOM 770 C CA . GLN A 1 97 ? -20.152 3.016 8.290 1.00 97.62 97 GLN A CA 1
ATOM 771 C C . GLN A 1 97 ? -19.589 2.456 9.602 1.00 97.62 97 GLN A C 1
ATOM 773 O O . GLN A 1 97 ? -20.091 2.798 10.671 1.00 97.62 97 GLN A O 1
ATOM 778 N N . LEU A 1 98 ? -18.517 1.662 9.537 1.00 97.62 98 LEU A N 1
ATOM 779 C CA . LEU A 1 98 ? -17.877 1.083 10.717 1.00 97.62 98 LEU A CA 1
ATOM 780 C C . LEU A 1 98 ? -17.391 2.165 11.689 1.00 97.62 98 LEU A C 1
ATOM 782 O O . LEU A 1 98 ? -17.633 2.054 12.888 1.00 97.62 98 LEU A O 1
ATOM 786 N N . VAL A 1 99 ? -16.778 3.238 11.180 1.00 97.19 99 VAL A N 1
ATOM 787 C CA . VAL A 1 99 ? -16.359 4.387 12.000 1.00 97.19 99 VAL A CA 1
ATOM 788 C C . VAL A 1 99 ? -17.561 5.051 12.671 1.00 97.19 99 VAL A C 1
ATOM 790 O O . VAL A 1 99 ? -17.535 5.283 13.878 1.00 97.19 99 VAL A O 1
ATOM 793 N N . SER A 1 100 ? -18.641 5.306 11.926 1.00 96.69 100 SER A N 1
ATOM 794 C CA . SER A 1 100 ? -19.864 5.883 12.496 1.00 96.69 100 SER A CA 1
ATOM 795 C C . SER A 1 100 ? -20.450 5.002 13.606 1.00 96.69 100 SER A C 1
ATOM 797 O O . SER A 1 100 ? -20.860 5.509 14.650 1.00 96.69 100 SER A O 1
ATOM 799 N N . GLU A 1 101 ? -20.479 3.684 13.404 1.00 96.62 101 GLU A N 1
ATOM 800 C CA . GLU A 1 101 ? -20.940 2.728 14.411 1.00 96.62 101 GLU A CA 1
ATOM 801 C C . GLU A 1 101 ? -20.051 2.754 15.659 1.00 96.62 101 GLU A C 1
ATOM 803 O O . GLU A 1 101 ? -20.568 2.843 16.773 1.00 96.62 101 GLU A O 1
ATOM 808 N N . MET A 1 102 ? -18.726 2.724 15.483 1.00 96.94 102 MET A N 1
ATOM 809 C CA . MET A 1 102 ? -17.758 2.782 16.583 1.00 96.94 102 MET A CA 1
ATOM 810 C C . MET A 1 102 ? -17.966 4.017 17.455 1.00 96.94 102 MET A C 1
ATOM 812 O O . MET A 1 102 ? -18.092 3.887 18.672 1.00 96.94 102 MET A O 1
ATOM 816 N N . LEU A 1 103 ? -18.045 5.197 16.837 1.00 95.81 103 LEU A N 1
ATOM 817 C CA . LEU A 1 103 ? -18.203 6.465 17.549 1.00 95.81 103 LEU A CA 1
ATOM 818 C C . LEU A 1 103 ? -19.559 6.551 18.262 1.00 95.81 103 LEU A C 1
ATOM 820 O O . LEU A 1 103 ? -19.631 7.004 19.400 1.00 95.81 103 LEU A O 1
ATOM 824 N N . SER A 1 104 ? -20.630 6.021 17.662 1.00 96.31 104 SER A N 1
ATOM 825 C CA . SER A 1 104 ? -21.947 5.984 18.317 1.00 96.31 104 SER A CA 1
ATOM 826 C C . SER A 1 104 ? -21.986 5.094 19.569 1.00 96.31 104 SER A C 1
ATOM 828 O O . SER A 1 104 ? -22.760 5.348 20.492 1.00 96.31 104 SER A O 1
ATOM 830 N N . GLN A 1 105 ? -21.143 4.057 19.623 1.00 95.44 105 GLN A N 1
ATOM 831 C CA . GLN A 1 105 ? -21.138 3.059 20.696 1.00 95.44 105 GLN A CA 1
ATOM 832 C C . GLN A 1 105 ? -20.024 3.272 21.726 1.00 95.44 105 GLN A C 1
ATOM 834 O O . GLN A 1 105 ? -20.059 2.633 22.780 1.00 95.44 105 GLN A O 1
ATOM 839 N N . VAL A 1 106 ? -19.068 4.174 21.478 1.00 94.94 106 VAL A N 1
ATOM 840 C CA . VAL A 1 106 ? -17.851 4.347 22.294 1.00 94.94 106 VAL A CA 1
ATOM 841 C C . VAL A 1 106 ? -18.122 4.719 23.756 1.00 94.94 106 VAL A C 1
ATOM 843 O O . VAL A 1 106 ? -17.306 4.458 24.635 1.00 94.94 106 VAL A O 1
ATOM 846 N N . ASN A 1 107 ? -19.294 5.284 24.050 1.00 94.12 107 ASN A N 1
ATOM 847 C CA . ASN A 1 107 ? -19.697 5.632 25.413 1.00 94.12 107 ASN A CA 1
ATOM 848 C C . ASN A 1 107 ? -20.250 4.438 26.211 1.00 94.12 107 ASN A C 1
ATOM 850 O O . ASN A 1 107 ? -20.362 4.516 27.434 1.00 94.12 107 ASN A O 1
ATOM 854 N N . THR A 1 108 ? -20.560 3.322 25.550 1.00 96.75 108 THR A N 1
ATOM 855 C CA . THR A 1 108 ? -21.046 2.090 26.186 1.00 96.75 108 THR A CA 1
ATOM 856 C C . THR A 1 108 ? -19.887 1.172 26.582 1.00 96.75 108 THR A C 1
ATOM 858 O O . THR A 1 108 ? -18.822 1.205 25.969 1.00 96.75 108 THR A O 1
ATOM 861 N N . VAL A 1 109 ? -20.085 0.319 27.593 1.00 95.56 109 VAL A N 1
ATOM 862 C CA . VAL A 1 109 ? -19.064 -0.669 27.998 1.00 95.56 109 VAL A CA 1
ATOM 863 C C . VAL A 1 109 ? -18.768 -1.646 26.854 1.00 95.56 109 VAL A C 1
ATOM 865 O O . VAL A 1 109 ? -17.608 -1.860 26.522 1.00 95.56 109 VAL A O 1
ATOM 868 N N . ASP A 1 110 ? -19.809 -2.171 26.200 1.00 96.56 110 ASP A N 1
ATOM 869 C CA . ASP A 1 110 ? -19.671 -3.098 25.069 1.00 96.56 110 ASP A CA 1
ATOM 870 C C . ASP A 1 110 ? -18.914 -2.470 23.886 1.00 96.56 110 ASP A C 1
ATOM 872 O O . ASP A 1 110 ? -18.011 -3.089 23.322 1.00 96.56 110 ASP A O 1
ATOM 876 N N . GLY A 1 111 ? -19.218 -1.211 23.555 1.00 96.75 111 GLY A N 1
ATOM 877 C CA . GLY A 1 111 ? -18.520 -0.480 22.501 1.00 96.75 111 GLY A CA 1
ATOM 878 C C . GLY A 1 111 ? -17.037 -0.271 22.805 1.00 96.75 111 GLY A C 1
ATOM 879 O O . GLY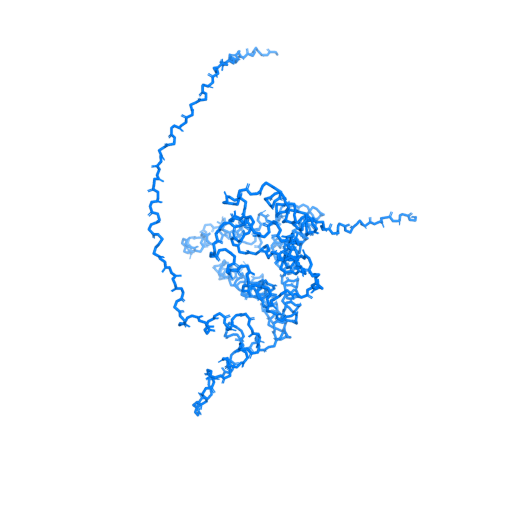 A 1 111 ? -16.210 -0.460 21.916 1.00 96.75 111 GLY A O 1
ATOM 880 N N . LYS A 1 112 ? -16.681 0.039 24.061 1.00 97.31 112 LYS A N 1
ATOM 881 C CA . LYS A 1 112 ? -15.277 0.162 24.497 1.00 97.31 112 LYS A CA 1
ATOM 882 C C . LYS A 1 112 ? -14.524 -1.160 24.389 1.00 97.31 112 LYS A C 1
ATOM 884 O O . LYS A 1 112 ? -13.415 -1.177 23.864 1.00 97.31 112 LYS A O 1
ATOM 889 N N . LEU A 1 113 ? -15.139 -2.262 24.821 1.00 97.19 113 LEU A N 1
ATOM 890 C CA . LEU A 1 113 ? -14.536 -3.597 24.733 1.00 97.19 113 LEU A CA 1
ATOM 891 C C . LEU A 1 113 ? -14.299 -4.027 23.278 1.00 97.19 113 LEU A C 1
ATOM 893 O O . LEU A 1 113 ? -13.291 -4.649 22.969 1.00 97.19 113 LEU A O 1
ATOM 897 N N . LYS A 1 114 ? -15.190 -3.648 22.354 1.00 97.62 114 LYS A N 1
ATOM 898 C CA . LYS A 1 114 ? -15.062 -3.972 20.922 1.00 97.62 114 LYS A CA 1
ATOM 899 C C . LYS A 1 114 ? -14.227 -2.967 20.127 1.00 97.62 114 LYS A C 1
ATOM 901 O O . LYS A 1 114 ? -13.979 -3.205 18.944 1.00 97.62 114 LYS A O 1
ATOM 906 N N . PHE A 1 115 ? -13.810 -1.854 20.728 1.00 98.12 115 PHE A N 1
ATOM 907 C CA . PHE A 1 115 ? -13.241 -0.719 19.999 1.00 98.12 115 PHE A CA 1
ATOM 908 C C . PHE A 1 115 ? -11.942 -1.075 19.271 1.00 98.12 115 PHE A C 1
ATOM 910 O O . PHE A 1 115 ? -11.818 -0.807 18.079 1.00 98.12 115 PHE A O 1
ATOM 917 N N . ILE A 1 116 ? -11.005 -1.735 19.961 1.00 97.94 116 ILE A N 1
ATOM 918 C CA . ILE A 1 116 ? -9.716 -2.145 19.381 1.00 97.94 116 ILE A CA 1
ATOM 919 C C . ILE A 1 116 ? -9.940 -3.117 18.221 1.00 97.94 116 ILE A C 1
ATOM 921 O O . ILE A 1 116 ? -9.397 -2.925 17.137 1.00 97.94 116 ILE A O 1
ATOM 925 N N . LYS A 1 117 ? -10.811 -4.112 18.412 1.00 97.06 117 LYS A N 1
ATOM 926 C CA . LYS A 1 117 ? -11.171 -5.069 17.363 1.00 97.06 117 LYS A CA 1
ATOM 927 C C . LYS A 1 117 ? -11.802 -4.388 16.148 1.00 97.06 117 LYS A C 1
ATOM 929 O O . LYS A 1 117 ? -11.525 -4.774 15.020 1.00 97.06 117 LYS A O 1
ATOM 934 N N . LYS A 1 118 ? -12.655 -3.381 16.354 1.00 97.69 118 LYS A N 1
ATOM 935 C CA . LYS A 1 118 ? -13.254 -2.620 15.250 1.00 97.69 118 LYS A CA 1
ATOM 936 C C . LYS A 1 118 ? -12.232 -1.724 14.539 1.00 97.69 118 LYS A C 1
ATOM 938 O O . LYS A 1 118 ? -12.325 -1.590 13.325 1.00 97.69 118 LYS A O 1
ATOM 943 N N . LEU A 1 119 ? -11.241 -1.166 15.242 1.00 97.44 119 LEU A N 1
ATOM 944 C CA . LEU A 1 119 ? -10.111 -0.484 14.595 1.00 97.44 119 LEU A CA 1
ATOM 945 C C . LEU A 1 119 ? -9.269 -1.450 13.749 1.00 97.44 119 LEU A C 1
ATOM 947 O O . LEU A 1 119 ? -8.912 -1.113 12.629 1.00 97.44 119 LEU A O 1
ATOM 951 N N . ASP A 1 120 ? -8.993 -2.653 14.247 1.00 96.12 120 ASP A N 1
ATOM 952 C CA . ASP A 1 120 ? -8.287 -3.687 13.479 1.00 96.12 120 ASP A CA 1
ATOM 953 C C . ASP A 1 120 ? -9.076 -4.102 12.221 1.00 96.12 120 ASP A C 1
ATOM 955 O O . ASP A 1 120 ? -8.537 -4.141 11.116 1.00 96.12 120 ASP A O 1
ATOM 959 N N . GLN A 1 121 ? -10.395 -4.284 12.350 1.00 96.50 121 GLN A N 1
ATOM 960 C CA . GLN A 1 121 ? -11.291 -4.514 11.208 1.00 96.50 121 GLN A CA 1
ATOM 961 C C . GLN A 1 121 ? -11.284 -3.355 10.206 1.00 96.50 121 GLN A C 1
ATOM 963 O O . GLN A 1 121 ? -11.354 -3.583 8.999 1.00 96.50 121 GLN A O 1
ATOM 968 N N . LEU A 1 122 ? -11.210 -2.113 10.689 1.00 96.44 122 LEU A N 1
ATOM 969 C CA . LEU A 1 122 ? -11.089 -0.940 9.832 1.00 96.44 122 LEU A CA 1
ATOM 970 C C . LEU A 1 122 ? -9.785 -0.997 9.027 1.00 96.44 122 LEU A C 1
ATOM 972 O O . LEU A 1 122 ? -9.824 -0.799 7.814 1.00 96.44 122 LEU A O 1
ATOM 976 N N . SER A 1 123 ? -8.664 -1.333 9.668 1.00 95.31 123 SER A N 1
ATOM 977 C CA . SER A 1 123 ? -7.379 -1.535 8.992 1.00 95.31 123 SER A CA 1
ATOM 978 C C . SER A 1 123 ? -7.451 -2.645 7.937 1.00 95.31 123 SER A C 1
ATOM 980 O O . SER A 1 123 ? -7.014 -2.418 6.811 1.00 95.31 123 SER A O 1
ATOM 982 N N . ASP A 1 124 ? -8.071 -3.796 8.232 1.00 95.00 124 ASP A N 1
ATOM 983 C CA . ASP A 1 124 ? -8.264 -4.890 7.260 1.00 95.00 124 ASP A CA 1
ATOM 984 C C . ASP A 1 124 ? -9.030 -4.434 6.008 1.00 95.00 124 ASP A C 1
ATOM 986 O O . ASP A 1 124 ? -8.606 -4.699 4.879 1.00 95.00 124 ASP A O 1
ATOM 990 N N . ILE A 1 125 ? -10.135 -3.701 6.193 1.00 95.19 125 ILE A N 1
ATOM 991 C CA . ILE A 1 125 ? -10.946 -3.187 5.081 1.00 95.19 125 ILE A CA 1
ATOM 992 C C . ILE A 1 125 ? -10.099 -2.307 4.153 1.00 95.19 125 ILE A C 1
ATOM 994 O O . ILE A 1 125 ? -10.226 -2.411 2.931 1.00 95.19 125 ILE A O 1
ATOM 998 N N . LEU A 1 126 ? -9.230 -1.461 4.712 1.00 94.75 126 LEU A N 1
ATOM 999 C CA . LEU A 1 126 ? -8.379 -0.560 3.935 1.00 94.75 126 LEU A CA 1
ATOM 1000 C C . LEU A 1 126 ? -7.208 -1.298 3.279 1.00 94.75 126 LEU A C 1
ATOM 1002 O O . LEU A 1 126 ? -7.024 -1.187 2.064 1.00 94.75 126 LEU A O 1
ATOM 1006 N N . CYS A 1 127 ? -6.438 -2.065 4.056 1.00 93.94 127 CYS A N 1
ATOM 1007 C CA . CYS A 1 127 ? -5.242 -2.769 3.590 1.00 93.94 127 CYS A CA 1
ATOM 1008 C C . CYS A 1 127 ? -5.571 -3.767 2.477 1.00 93.94 127 CYS A C 1
ATOM 1010 O O . CYS A 1 127 ? -4.861 -3.813 1.474 1.00 93.94 127 CYS A O 1
ATOM 1012 N N . ARG A 1 128 ? -6.711 -4.469 2.556 1.00 93.88 128 ARG A N 1
ATOM 1013 C CA . ARG A 1 128 ? -7.146 -5.400 1.501 1.00 93.88 128 ARG A CA 1
ATOM 1014 C C . ARG A 1 128 ? -7.283 -4.736 0.127 1.00 93.88 128 ARG A C 1
ATOM 1016 O O . ARG A 1 128 ? -7.061 -5.390 -0.890 1.00 93.88 128 ARG A O 1
ATOM 1023 N N . VAL A 1 129 ? -7.664 -3.462 0.075 1.00 95.88 129 VAL A N 1
ATOM 1024 C CA . VAL A 1 129 ? -7.757 -2.713 -1.186 1.00 95.88 129 VAL A CA 1
ATOM 1025 C C . VAL A 1 129 ? -6.406 -2.110 -1.559 1.00 95.88 129 VAL A C 1
ATOM 1027 O O . VAL A 1 129 ? -5.989 -2.218 -2.712 1.00 95.88 129 VAL A O 1
ATOM 1030 N N . ILE A 1 130 ? -5.727 -1.479 -0.597 1.00 93.62 130 ILE A N 1
ATOM 1031 C CA . ILE A 1 130 ? -4.477 -0.745 -0.827 1.00 93.62 130 ILE A CA 1
ATOM 1032 C C . ILE A 1 130 ? -3.372 -1.686 -1.302 1.00 93.62 130 ILE A C 1
ATOM 1034 O O . ILE A 1 130 ? -2.740 -1.399 -2.315 1.00 93.62 130 ILE A O 1
ATOM 1038 N N . ASP A 1 131 ? -3.191 -2.832 -0.648 1.00 93.12 131 ASP A N 1
ATOM 1039 C CA . ASP A 1 131 ? -2.131 -3.785 -0.989 1.00 93.12 131 ASP A CA 1
ATOM 1040 C C . ASP A 1 131 ? -2.333 -4.366 -2.394 1.00 93.12 131 ASP A C 1
ATOM 1042 O O . ASP A 1 131 ? -1.392 -4.504 -3.180 1.00 93.12 131 ASP A O 1
ATOM 1046 N N . VAL A 1 132 ? -3.589 -4.656 -2.749 1.00 94.06 132 VAL A N 1
ATOM 1047 C CA . VAL A 1 132 ? -3.958 -5.129 -4.087 1.00 94.06 132 VAL A CA 1
ATOM 1048 C C . VAL A 1 132 ? -3.705 -4.049 -5.136 1.00 94.06 132 VAL A C 1
ATOM 1050 O O . VAL A 1 132 ? -3.126 -4.336 -6.186 1.00 94.06 132 VAL A O 1
ATOM 1053 N N . ALA A 1 133 ? -4.119 -2.809 -4.870 1.00 93.88 133 ALA A N 1
ATOM 1054 C CA . ALA A 1 133 ? -3.889 -1.696 -5.779 1.00 93.88 133 ALA A CA 1
ATOM 1055 C C . ALA A 1 133 ? -2.386 -1.446 -5.977 1.00 93.88 133 ALA A C 1
ATOM 1057 O O . ALA A 1 133 ? -1.931 -1.317 -7.114 1.00 93.88 133 ALA A O 1
ATOM 1058 N N . GLU A 1 134 ? -1.600 -1.461 -4.903 1.00 89.94 134 GLU A N 1
ATOM 1059 C CA . GLU A 1 134 ? -0.156 -1.251 -4.973 1.00 89.94 134 GLU A CA 1
ATOM 1060 C C . GLU A 1 134 ? 0.532 -2.339 -5.797 1.00 89.94 134 GLU A C 1
ATOM 1062 O O . GLU A 1 134 ? 1.308 -2.049 -6.712 1.00 89.94 134 GLU A O 1
ATOM 1067 N N . PHE A 1 135 ? 0.167 -3.600 -5.572 1.00 91.75 135 PHE A N 1
ATOM 1068 C CA . PHE A 1 135 ? 0.694 -4.699 -6.367 1.00 91.75 135 PHE A CA 1
ATOM 1069 C C . PHE A 1 135 ? 0.336 -4.564 -7.857 1.00 91.75 135 PHE A C 1
ATOM 1071 O O . PHE A 1 135 ? 1.199 -4.732 -8.724 1.00 91.75 135 PHE A O 1
ATOM 1078 N N . ILE A 1 136 ? -0.918 -4.227 -8.183 1.00 92.06 136 ILE A N 1
ATOM 1079 C CA . ILE A 1 136 ? -1.359 -4.048 -9.575 1.00 92.06 136 ILE A CA 1
ATOM 1080 C C . ILE A 1 136 ? -0.592 -2.904 -10.252 1.00 92.06 136 ILE A C 1
ATOM 1082 O O . ILE A 1 136 ? -0.181 -3.070 -11.403 1.00 92.06 136 ILE A O 1
ATOM 1086 N N . ARG A 1 137 ? -0.362 -1.776 -9.561 1.00 87.44 137 ARG A N 1
ATOM 1087 C CA . ARG A 1 137 ? 0.389 -0.622 -10.097 1.00 87.44 137 ARG A CA 1
ATOM 1088 C C . ARG A 1 137 ? 1.802 -0.998 -10.532 1.00 87.44 137 ARG A C 1
ATOM 1090 O O . ARG A 1 137 ? 2.280 -0.456 -11.525 1.00 87.44 137 ARG A O 1
ATOM 1097 N N . VAL A 1 138 ? 2.448 -1.906 -9.801 1.00 82.69 138 VAL A N 1
ATOM 1098 C CA . VAL A 1 138 ? 3.848 -2.294 -10.031 1.00 82.69 138 VAL A CA 1
ATOM 1099 C C . VAL A 1 138 ? 3.979 -3.446 -11.031 1.00 82.69 138 VAL A C 1
ATOM 1101 O O . VAL A 1 138 ? 4.928 -3.479 -11.814 1.00 82.69 138 VAL A O 1
ATOM 1104 N N . VAL A 1 139 ? 3.058 -4.413 -11.004 1.00 83.94 139 VAL A N 1
ATOM 1105 C CA . VAL A 1 139 ? 3.253 -5.709 -11.679 1.00 83.94 139 VAL A CA 1
ATOM 1106 C C . VAL A 1 139 ? 2.396 -5.875 -12.933 1.00 83.94 139 VAL A C 1
ATOM 1108 O O . VAL A 1 139 ? 2.771 -6.617 -13.844 1.00 83.94 139 VAL A O 1
ATOM 1111 N N . HIS A 1 140 ? 1.231 -5.231 -13.009 1.00 85.56 140 HIS A N 1
ATOM 1112 C CA . HIS A 1 140 ? 0.259 -5.572 -14.040 1.00 85.56 140 HIS A CA 1
ATOM 1113 C C . HIS A 1 140 ? 0.657 -5.008 -15.425 1.00 85.56 140 HIS A C 1
ATOM 1115 O O . HIS A 1 140 ? 0.852 -3.805 -15.560 1.00 85.56 140 HIS A O 1
ATOM 1121 N N . PRO A 1 141 ? 0.693 -5.813 -16.509 1.00 80.12 141 PRO A N 1
ATOM 1122 C CA . PRO A 1 141 ? 1.184 -5.356 -17.821 1.00 80.12 141 PRO A CA 1
ATOM 1123 C C . PRO A 1 141 ? 0.227 -4.401 -18.558 1.00 80.12 141 PRO A C 1
ATOM 1125 O O . PRO A 1 141 ? 0.628 -3.650 -19.445 1.00 80.12 141 PRO A O 1
ATOM 1128 N N . SER A 1 142 ? -1.069 -4.448 -18.239 1.00 84.44 142 SER A N 1
ATOM 1129 C CA . SER A 1 142 ? -2.076 -3.555 -18.828 1.00 84.44 142 SER A CA 1
ATOM 1130 C C . SER A 1 142 ? -2.098 -2.187 -18.153 1.00 84.44 142 SER A C 1
ATOM 1132 O O . SER A 1 142 ? -2.467 -2.079 -16.984 1.00 84.44 142 SER A O 1
ATOM 1134 N N . VAL A 1 143 ? -1.873 -1.137 -18.945 1.00 84.44 143 VAL A N 1
ATOM 1135 C CA . VAL A 1 143 ? -1.998 0.270 -18.525 1.00 84.44 143 VAL A CA 1
ATOM 1136 C C . VAL A 1 143 ? -3.381 0.589 -17.947 1.00 84.44 143 VAL A C 1
ATOM 1138 O O . VAL A 1 143 ? -3.486 1.379 -17.018 1.00 84.44 143 VAL A O 1
ATOM 1141 N N . LYS A 1 144 ? -4.457 -0.051 -18.431 1.00 90.81 144 LYS A N 1
ATOM 1142 C CA . LYS A 1 144 ? -5.810 0.178 -17.885 1.00 90.81 144 LYS A CA 1
ATOM 1143 C C . LYS A 1 144 ? -5.921 -0.254 -16.420 1.00 90.81 144 LYS A C 1
ATOM 1145 O O . LYS A 1 144 ? -6.571 0.425 -15.638 1.00 90.81 144 LYS A O 1
ATOM 1150 N N . TRP A 1 145 ? -5.281 -1.368 -16.069 1.00 93.12 145 TRP A N 1
ATOM 1151 C CA . TRP A 1 145 ? -5.232 -1.867 -14.695 1.00 93.12 145 TRP A CA 1
ATOM 1152 C C . TRP A 1 145 ? -4.332 -0.999 -13.819 1.00 93.12 145 TRP A C 1
ATOM 1154 O O . TRP A 1 145 ? -4.739 -0.652 -12.718 1.00 93.12 145 TRP A O 1
ATOM 1164 N N . ILE A 1 146 ? -3.169 -0.580 -14.334 1.00 89.69 146 ILE A N 1
ATOM 1165 C CA . ILE A 1 146 ? -2.278 0.358 -13.631 1.00 89.69 146 ILE A CA 1
ATOM 1166 C C . ILE A 1 146 ? -3.023 1.662 -13.307 1.00 89.69 146 ILE A C 1
ATOM 1168 O O . ILE A 1 146 ? -2.989 2.111 -12.168 1.00 89.69 146 ILE A O 1
ATOM 1172 N N . ASN A 1 147 ? -3.747 2.241 -14.271 1.00 89.88 147 ASN A N 1
ATOM 1173 C CA . ASN A 1 147 ? -4.495 3.486 -14.068 1.00 89.88 147 ASN A CA 1
ATOM 1174 C C . ASN A 1 147 ? -5.637 3.329 -13.051 1.00 89.88 147 ASN A C 1
ATOM 1176 O O . ASN A 1 147 ? -5.805 4.185 -12.189 1.00 89.88 147 ASN A O 1
ATOM 1180 N N . ALA A 1 148 ? -6.404 2.238 -13.122 1.00 95.19 148 ALA A N 1
ATOM 1181 C CA . ALA A 1 148 ? -7.465 1.967 -12.148 1.00 95.19 148 ALA A CA 1
ATOM 1182 C C . ALA A 1 148 ? -6.908 1.758 -10.729 1.00 95.19 148 ALA A C 1
ATOM 1184 O O . ALA A 1 148 ? -7.495 2.204 -9.742 1.00 95.19 148 ALA A O 1
ATOM 1185 N N . ALA A 1 149 ? -5.749 1.110 -10.626 1.00 94.38 149 ALA A N 1
ATOM 1186 C CA . ALA A 1 149 ? -5.065 0.899 -9.363 1.00 94.38 149 ALA A CA 1
ATOM 1187 C C . ALA A 1 149 ? -4.447 2.192 -8.812 1.00 94.38 149 ALA A C 1
ATOM 1189 O O . ALA A 1 149 ? -4.514 2.425 -7.612 1.00 94.38 149 ALA A O 1
ATOM 1190 N N . GLN A 1 150 ? -3.930 3.071 -9.676 1.00 90.31 150 GLN A N 1
ATOM 1191 C CA . GLN A 1 150 ? -3.501 4.424 -9.310 1.00 90.31 150 GLN A CA 1
ATOM 1192 C C . GLN A 1 150 ? -4.665 5.233 -8.719 1.00 90.31 150 GLN A C 1
ATOM 1194 O O . GLN A 1 150 ? -4.539 5.759 -7.618 1.00 90.31 150 GLN A O 1
ATOM 1199 N N . GLN A 1 151 ? -5.811 5.263 -9.405 1.00 92.94 151 GLN A N 1
ATOM 1200 C CA . GLN A 1 151 ? -7.017 5.945 -8.926 1.00 92.94 151 GLN A CA 1
ATOM 1201 C C . GLN A 1 151 ? -7.500 5.382 -7.582 1.00 92.94 151 GLN A C 1
ATOM 1203 O O . GLN A 1 151 ? -7.854 6.128 -6.672 1.00 92.94 151 GLN A O 1
ATOM 1208 N N . THR A 1 152 ? -7.505 4.054 -7.450 1.00 94.88 152 THR A N 1
ATOM 1209 C CA . THR A 1 152 ? -7.884 3.374 -6.206 1.00 94.88 152 THR A CA 1
ATOM 1210 C C . THR A 1 152 ? -6.929 3.725 -5.071 1.00 94.88 152 THR A C 1
ATOM 1212 O O . THR A 1 152 ? -7.375 4.037 -3.971 1.00 94.88 152 THR A O 1
ATOM 1215 N N . HIS A 1 153 ? -5.622 3.717 -5.336 1.00 90.50 153 HIS A N 1
ATOM 1216 C CA . HIS A 1 153 ? -4.618 4.086 -4.350 1.00 90.50 153 HIS A CA 1
ATOM 1217 C C . HIS A 1 153 ? -4.813 5.532 -3.876 1.00 90.50 153 HIS A C 1
ATOM 1219 O O . HIS A 1 153 ? -4.826 5.764 -2.675 1.00 90.50 153 HIS A O 1
ATOM 1225 N N . GLU A 1 154 ? -5.017 6.497 -4.779 1.00 87.12 154 GLU A N 1
ATOM 1226 C CA . GLU A 1 154 ? -5.278 7.902 -4.419 1.00 87.12 154 GLU A CA 1
ATOM 1227 C C . GLU A 1 154 ? -6.500 8.048 -3.499 1.00 87.12 154 GLU A C 1
ATOM 1229 O O . GLU A 1 154 ? -6.390 8.631 -2.421 1.00 87.12 154 GLU A O 1
ATOM 1234 N N . MET A 1 155 ? -7.631 7.440 -3.873 1.00 91.19 155 MET A N 1
ATOM 1235 C CA . MET A 1 155 ? -8.869 7.481 -3.086 1.00 91.19 155 MET A CA 1
ATOM 1236 C C . MET A 1 155 ? -8.694 6.869 -1.689 1.00 91.19 155 MET A C 1
ATOM 1238 O O . MET A 1 155 ? -9.108 7.453 -0.685 1.00 91.19 155 MET A O 1
ATOM 1242 N N . MET A 1 156 ? -8.090 5.682 -1.610 1.00 92.31 156 MET A N 1
ATOM 1243 C CA . MET A 1 156 ? -7.904 4.982 -0.338 1.00 92.31 156 MET A CA 1
ATOM 1244 C C . MET A 1 156 ? -6.879 5.692 0.551 1.00 92.31 156 MET A C 1
ATOM 1246 O O . MET A 1 156 ? -7.058 5.745 1.768 1.00 92.31 156 MET A O 1
ATOM 1250 N N . PHE A 1 157 ? -5.834 6.273 -0.045 1.00 86.25 157 PHE A N 1
ATOM 1251 C CA . PHE A 1 157 ? -4.805 7.012 0.678 1.00 86.25 157 PHE A CA 1
ATOM 1252 C C . PHE A 1 157 ? -5.351 8.309 1.280 1.00 86.25 157 PHE A C 1
ATOM 1254 O O . PHE A 1 157 ? -5.054 8.629 2.430 1.00 86.25 157 PHE A O 1
ATOM 1261 N N . GLU A 1 158 ? -6.188 9.048 0.547 1.00 85.62 158 GLU A N 1
ATOM 1262 C CA . GLU A 1 158 ? -6.869 10.232 1.080 1.00 85.62 158 GLU A CA 1
ATOM 1263 C C . GLU A 1 158 ? -7.687 9.879 2.328 1.00 85.62 158 GLU A C 1
ATOM 1265 O O . GLU A 1 158 ? -7.533 10.502 3.381 1.00 85.62 158 GLU A O 1
ATOM 1270 N N . PHE A 1 159 ? -8.500 8.825 2.247 1.00 90.44 159 PHE A N 1
ATOM 1271 C CA . PHE A 1 159 ? -9.312 8.395 3.377 1.00 90.44 159 PHE A CA 1
ATOM 1272 C C . PHE A 1 159 ? -8.474 7.877 4.554 1.00 90.44 159 PHE A C 1
ATOM 1274 O O . PHE A 1 159 ? -8.773 8.187 5.706 1.00 90.44 159 PHE A O 1
ATOM 1281 N N . MET A 1 160 ? -7.387 7.149 4.290 1.00 88.75 160 MET A N 1
ATOM 1282 C CA . MET A 1 160 ? -6.451 6.720 5.331 1.00 88.75 160 MET A CA 1
ATOM 1283 C C . MET A 1 160 ? -5.851 7.917 6.078 1.00 88.75 160 MET A C 1
ATOM 1285 O O . MET A 1 160 ? -5.772 7.889 7.302 1.00 88.75 160 MET A O 1
ATOM 1289 N N . ASN A 1 161 ? -5.495 8.996 5.376 1.00 84.31 161 ASN A N 1
ATOM 1290 C CA . ASN A 1 161 ? -5.008 10.213 6.027 1.00 84.31 161 ASN A CA 1
ATOM 1291 C C . ASN A 1 161 ? -6.078 10.850 6.924 1.00 84.31 161 ASN A C 1
ATOM 1293 O O . ASN A 1 161 ? -5.762 11.273 8.036 1.00 84.31 161 ASN A O 1
ATOM 1297 N N . GLN A 1 162 ? -7.345 10.869 6.497 1.00 87.75 162 GLN A N 1
ATOM 1298 C CA . GLN A 1 162 ? -8.455 11.340 7.339 1.00 87.75 162 GLN A CA 1
ATOM 1299 C C . GLN A 1 162 ? -8.596 10.493 8.612 1.00 87.75 162 GLN A C 1
ATOM 1301 O O . GLN A 1 162 ? -8.800 11.036 9.696 1.00 87.75 162 GLN A O 1
ATOM 1306 N N . LEU A 1 163 ? -8.452 9.169 8.501 1.00 91.12 163 LEU A N 1
ATOM 1307 C CA . LEU A 1 163 ? -8.537 8.260 9.644 1.00 91.12 163 LEU A CA 1
ATOM 1308 C C . LEU A 1 163 ? -7.347 8.396 10.587 1.00 91.12 163 LEU A C 1
ATOM 1310 O O . LEU A 1 163 ? -7.554 8.611 11.775 1.00 91.12 163 LEU A O 1
ATOM 1314 N N . ASN A 1 164 ? -6.121 8.355 10.071 1.00 86.25 164 ASN A N 1
ATOM 1315 C CA . ASN A 1 164 ? -4.892 8.453 10.861 1.00 86.25 164 ASN A CA 1
ATOM 1316 C C . ASN A 1 164 ? -4.758 9.794 11.599 1.00 86.25 164 ASN A C 1
ATOM 1318 O O . ASN A 1 164 ? -3.997 9.912 12.559 1.00 86.25 164 ASN A O 1
ATOM 1322 N N . THR A 1 165 ? -5.506 10.808 11.162 1.00 84.06 165 THR A N 1
ATOM 1323 C CA . THR A 1 165 ? -5.554 12.136 11.779 1.00 84.06 165 THR A CA 1
ATOM 1324 C C . THR A 1 165 ? -6.852 12.408 12.549 1.00 84.06 165 THR A C 1
ATOM 1326 O O . THR A 1 165 ? -7.050 13.523 13.046 1.00 84.06 165 THR A O 1
ATOM 1329 N N . ASN A 1 166 ? -7.716 11.399 12.709 1.00 90.94 166 ASN A N 1
ATOM 1330 C CA . ASN A 1 166 ? -8.969 11.507 13.444 1.00 90.94 166 ASN A CA 1
ATOM 1331 C C . ASN A 1 166 ? -8.722 11.520 14.964 1.00 90.94 166 ASN A C 1
ATOM 1333 O O . ASN A 1 166 ? -8.383 10.510 15.587 1.00 90.94 166 ASN A O 1
ATOM 1337 N N . VAL A 1 167 ? -8.927 12.690 15.572 1.00 90.56 167 VAL A N 1
ATOM 1338 C CA . VAL A 1 167 ? -8.682 12.929 17.004 1.00 90.56 167 VAL A CA 1
ATOM 1339 C C . VAL A 1 167 ? -9.659 12.160 17.896 1.00 90.56 167 VAL A C 1
ATOM 1341 O O . VAL A 1 167 ? -9.287 11.744 18.993 1.00 90.56 167 VAL A O 1
ATOM 1344 N N . GLU A 1 168 ? -10.893 11.944 17.447 1.00 94.31 168 GLU A N 1
ATOM 1345 C CA . GLU A 1 168 ? -11.921 11.248 18.223 1.00 94.31 168 GLU A CA 1
ATOM 1346 C C . GLU A 1 168 ? -11.614 9.750 18.339 1.00 94.31 168 GLU A C 1
ATOM 1348 O O . GLU A 1 168 ? -11.650 9.195 19.438 1.00 94.31 168 GLU A O 1
ATOM 1353 N N . LEU A 1 169 ? -11.204 9.112 17.236 1.00 96.31 169 LEU A N 1
ATOM 1354 C CA . LEU A 1 169 ? -10.751 7.718 17.245 1.00 96.31 169 LEU A CA 1
ATOM 1355 C C . LEU A 1 169 ? -9.513 7.535 18.132 1.00 96.31 169 LEU A C 1
ATOM 1357 O O . LEU A 1 169 ? -9.477 6.624 18.962 1.00 96.31 169 LEU A O 1
ATOM 1361 N N . TYR A 1 170 ? -8.529 8.431 18.002 1.00 96.44 170 TYR A N 1
ATOM 1362 C CA . TYR A 1 170 ? -7.313 8.402 18.815 1.00 96.44 170 TYR A CA 1
ATOM 1363 C C . TYR A 1 170 ? -7.608 8.577 20.310 1.00 96.44 170 TYR A C 1
ATOM 1365 O O . TYR A 1 170 ? -7.154 7.781 21.134 1.00 96.44 170 TYR A O 1
ATOM 1373 N N . SER A 1 171 ? -8.362 9.618 20.673 1.00 95.69 171 SER A N 1
ATOM 1374 C CA . SER A 1 171 ? -8.675 9.915 22.076 1.00 95.69 171 SER A CA 1
ATOM 1375 C C . SER A 1 171 ? -9.483 8.790 22.716 1.00 95.69 171 SER A C 1
ATOM 1377 O O . SER A 1 171 ? -9.140 8.360 23.814 1.00 95.69 171 SER A O 1
ATOM 1379 N N . SER A 1 172 ? -10.451 8.226 21.992 1.00 97.31 172 SER A N 1
ATOM 1380 C CA . SER A 1 172 ? -11.215 7.056 22.430 1.00 97.31 172 SER A CA 1
ATOM 1381 C C . SER A 1 172 ? -10.324 5.843 22.703 1.00 97.31 172 SER A C 1
ATOM 1383 O O . SER A 1 172 ? -10.421 5.238 23.770 1.00 97.31 172 SER A O 1
ATOM 1385 N N . LEU A 1 173 ? -9.413 5.508 21.780 1.00 97.88 173 LEU A N 1
ATOM 1386 C CA . LEU A 1 173 ? -8.462 4.407 21.963 1.00 97.88 173 LEU A CA 1
ATOM 1387 C C . LEU A 1 173 ? -7.558 4.643 23.178 1.00 97.88 173 LEU A C 1
ATOM 1389 O O . LEU A 1 173 ? -7.375 3.751 24.006 1.00 97.88 173 LEU A O 1
ATOM 1393 N N . ARG A 1 174 ? -7.003 5.852 23.298 1.00 97.44 174 ARG A N 1
ATOM 1394 C CA . ARG A 1 174 ? -6.150 6.246 24.422 1.00 97.44 174 ARG A CA 1
ATOM 1395 C C . ARG A 1 174 ? -6.889 6.098 25.751 1.00 97.44 174 ARG A C 1
ATOM 1397 O O . ARG A 1 174 ? -6.328 5.556 26.699 1.00 97.44 174 ARG A O 1
ATOM 1404 N N . ASP A 1 175 ? -8.126 6.573 25.824 1.00 97.31 175 ASP A N 1
ATOM 1405 C CA . ASP A 1 175 ? -8.916 6.557 27.054 1.00 97.31 175 ASP A CA 1
ATOM 1406 C C . ASP A 1 175 ? -9.322 5.129 27.442 1.00 97.31 175 ASP A C 1
ATOM 1408 O O . ASP A 1 175 ? -9.342 4.800 28.626 1.00 97.31 175 ASP A O 1
ATOM 1412 N N . ILE A 1 176 ? -9.572 4.259 26.459 1.00 97.50 176 ILE A N 1
ATOM 1413 C CA . ILE A 1 176 ? -9.796 2.824 26.676 1.00 97.50 176 ILE A CA 1
ATOM 1414 C C . ILE A 1 176 ? -8.543 2.155 27.245 1.00 97.50 176 ILE A C 1
ATOM 1416 O O . ILE A 1 176 ? -8.632 1.486 28.271 1.00 97.50 176 ILE A O 1
ATOM 1420 N N . LEU A 1 177 ? -7.375 2.375 26.632 1.00 97.69 177 LEU A N 1
ATOM 1421 C CA . LEU A 1 177 ? -6.103 1.795 27.087 1.00 97.69 177 LEU A CA 1
ATOM 1422 C C . LEU A 1 177 ? -5.675 2.299 28.474 1.00 97.69 177 LEU A C 1
ATOM 1424 O O . LEU A 1 177 ? -4.970 1.597 29.193 1.00 97.69 177 LEU A O 1
ATOM 1428 N N . ASN A 1 178 ? -6.112 3.497 28.864 1.00 97.38 178 ASN A N 1
ATOM 1429 C CA . ASN A 1 178 ? -5.821 4.089 30.169 1.00 97.38 178 ASN A CA 1
ATOM 1430 C C . ASN A 1 178 ? -6.880 3.776 31.238 1.00 97.38 178 ASN A C 1
ATOM 1432 O O . ASN A 1 178 ? -6.776 4.295 32.350 1.00 97.38 178 ASN A O 1
ATOM 1436 N N . ASN A 1 179 ? -7.902 2.971 30.930 1.00 96.94 179 ASN A N 1
ATOM 1437 C CA . ASN A 1 179 ? -8.971 2.635 31.864 1.00 96.94 179 ASN A CA 1
ATOM 1438 C C . ASN A 1 179 ? -8.837 1.187 32.371 1.00 96.94 179 ASN A C 1
ATOM 1440 O O . ASN A 1 179 ? -9.258 0.272 31.658 1.00 96.94 179 ASN A O 1
ATOM 1444 N N . PRO A 1 180 ? -8.355 0.972 33.614 1.00 96.00 180 PRO A N 1
ATOM 1445 C CA . PRO A 1 180 ? -8.207 -0.360 34.203 1.00 96.00 180 PRO A CA 1
ATOM 1446 C C . PRO A 1 180 ? -9.486 -1.201 34.166 1.00 96.00 180 PRO A C 1
ATOM 1448 O O . PRO A 1 180 ? -9.433 -2.389 33.878 1.00 96.00 180 PRO A O 1
ATOM 1451 N N . LEU A 1 181 ? -10.657 -0.578 34.356 1.00 95.50 181 LEU A N 1
ATOM 1452 C CA . LEU A 1 181 ? -11.940 -1.290 34.362 1.00 95.50 181 LEU A CA 1
ATOM 1453 C C . LEU A 1 181 ? -12.284 -1.909 33.002 1.00 95.50 181 LEU A C 1
ATOM 1455 O O . LEU A 1 181 ? -13.075 -2.848 32.937 1.00 95.50 181 LEU A O 1
ATOM 1459 N N . ILE A 1 182 ? -11.738 -1.358 31.917 1.00 96.88 182 ILE A N 1
ATOM 1460 C CA . ILE A 1 182 ? -11.907 -1.897 30.567 1.00 96.88 182 ILE A CA 1
ATOM 1461 C C . ILE A 1 182 ? -10.744 -2.826 30.230 1.00 96.88 182 ILE A C 1
ATOM 1463 O O . ILE A 1 182 ? -10.985 -3.927 29.747 1.00 96.88 182 ILE A O 1
ATOM 1467 N N . THR A 1 183 ? -9.500 -2.422 30.500 1.00 96.31 183 THR A N 1
ATOM 1468 C CA . THR A 1 183 ? -8.322 -3.217 30.129 1.00 96.31 183 THR A CA 1
ATOM 1469 C C . THR A 1 183 ? -8.230 -4.545 30.873 1.00 96.31 183 THR A C 1
ATOM 1471 O O . THR A 1 183 ? -7.783 -5.516 30.278 1.00 96.31 183 THR A O 1
ATOM 1474 N N . GLU A 1 184 ? -8.728 -4.647 32.108 1.00 96.81 184 GLU A N 1
ATOM 1475 C CA . GLU A 1 184 ? -8.825 -5.923 32.838 1.00 96.81 184 GLU A CA 1
ATOM 1476 C C . GLU A 1 184 ? -9.753 -6.949 32.161 1.00 96.81 184 GLU A C 1
ATOM 1478 O O . GLU A 1 184 ? -9.646 -8.145 32.424 1.00 96.81 184 GLU A O 1
ATOM 1483 N N . GLN A 1 185 ? -10.659 -6.498 31.288 1.00 97.38 185 GLN A N 1
ATOM 1484 C CA . GLN A 1 185 ? -11.577 -7.353 30.528 1.00 97.38 185 GLN A CA 1
ATOM 1485 C C . GLN A 1 185 ? -11.074 -7.665 29.110 1.00 97.38 185 GLN A C 1
ATOM 1487 O O . GLN A 1 185 ? -11.705 -8.452 28.403 1.00 97.38 185 GLN A O 1
ATOM 1492 N N . LEU A 1 186 ? -9.972 -7.046 28.684 1.00 97.00 186 LEU A N 1
ATOM 1493 C CA . LEU A 1 186 ? -9.355 -7.279 27.384 1.00 97.00 186 LEU A CA 1
ATOM 1494 C C . LEU A 1 186 ? -8.283 -8.360 27.487 1.00 97.00 186 LEU A C 1
ATOM 1496 O O . LEU A 1 186 ? -7.625 -8.536 28.513 1.00 97.00 186 LEU A O 1
ATOM 1500 N N . THR A 1 187 ? -8.071 -9.068 26.386 1.00 97.69 187 THR A N 1
ATOM 1501 C CA . THR A 1 187 ? -6.945 -9.996 26.276 1.00 97.69 187 THR A CA 1
ATOM 1502 C C . THR A 1 187 ? -5.612 -9.237 26.188 1.00 97.69 187 THR A C 1
ATOM 1504 O O . THR A 1 187 ? -5.571 -8.099 25.703 1.00 97.69 187 THR A O 1
ATOM 1507 N N . PRO A 1 188 ? -4.489 -9.849 26.612 1.00 97.50 188 PRO A N 1
ATOM 1508 C CA . PRO A 1 188 ? -3.163 -9.260 26.430 1.00 97.50 188 PRO A CA 1
ATOM 1509 C C . PRO A 1 188 ? -2.868 -8.904 24.966 1.00 97.50 188 PRO A C 1
ATOM 1511 O O . PRO A 1 188 ? -2.250 -7.875 24.691 1.00 97.50 188 PRO A O 1
ATOM 1514 N N . GLU A 1 189 ? -3.334 -9.730 24.026 1.00 97.56 189 GLU A N 1
ATOM 1515 C CA . GLU A 1 189 ? -3.209 -9.493 22.591 1.00 97.56 189 GLU A CA 1
ATOM 1516 C C . GLU A 1 189 ? -3.990 -8.253 22.146 1.00 97.56 189 GLU A C 1
ATOM 1518 O O . GLU A 1 189 ? -3.428 -7.413 21.446 1.00 97.56 189 GLU A O 1
ATOM 1523 N N . GLU A 1 190 ? -5.244 -8.084 22.580 1.00 97.50 190 GLU A N 1
ATOM 1524 C CA . GLU A 1 190 ? -6.038 -6.889 22.261 1.00 97.50 190 GLU A CA 1
ATOM 1525 C C . GLU A 1 190 ? -5.375 -5.619 22.793 1.00 97.50 190 GLU A C 1
ATOM 1527 O O . GLU A 1 190 ? -5.255 -4.639 22.060 1.00 97.50 190 GLU A O 1
ATOM 1532 N N . ILE A 1 191 ? -4.874 -5.634 24.030 1.00 97.81 191 ILE A N 1
ATOM 1533 C CA . ILE A 1 191 ? -4.149 -4.486 24.590 1.00 97.81 191 ILE A CA 1
ATOM 1534 C C . ILE A 1 191 ? -2.928 -4.167 23.724 1.00 97.81 191 ILE A C 1
ATOM 1536 O O . ILE A 1 191 ? -2.718 -3.011 23.352 1.00 97.81 191 ILE A O 1
ATOM 1540 N N . LYS A 1 192 ? -2.153 -5.188 23.338 1.00 98.06 192 LYS A N 1
ATOM 1541 C CA . LYS A 1 192 ? -0.960 -5.013 22.505 1.00 98.06 192 LYS A CA 1
ATOM 1542 C C . LYS A 1 192 ? -1.289 -4.452 21.120 1.00 98.06 192 LYS A C 1
ATOM 1544 O O . LYS A 1 192 ? -0.590 -3.554 20.650 1.00 98.06 192 LYS A O 1
ATOM 1549 N N . VAL A 1 193 ? -2.347 -4.946 20.480 1.00 97.88 193 VAL A N 1
ATOM 1550 C CA . VAL A 1 193 ? -2.847 -4.417 19.201 1.00 97.88 193 VAL A CA 1
ATOM 1551 C C . VAL A 1 193 ? -3.268 -2.957 19.364 1.00 97.88 193 VAL A C 1
ATOM 1553 O O . VAL A 1 193 ? -2.865 -2.111 18.568 1.00 97.88 193 VAL A O 1
ATOM 1556 N N . GLY A 1 194 ? -3.995 -2.631 20.434 1.00 97.69 194 GLY A N 1
ATOM 1557 C CA . GLY A 1 194 ? -4.379 -1.257 20.751 1.00 97.69 194 GLY A CA 1
ATOM 1558 C C . GLY A 1 194 ? -3.179 -0.323 20.930 1.00 97.69 194 GLY A C 1
ATOM 1559 O O . GLY A 1 194 ? -3.201 0.799 20.429 1.00 97.69 194 GLY A O 1
ATOM 1560 N N . GLU A 1 195 ? -2.109 -0.772 21.588 1.00 97.88 195 GLU A N 1
ATOM 1561 C CA . GLU A 1 195 ? -0.869 0.004 21.721 1.00 97.88 195 GLU A CA 1
ATOM 1562 C C . GLU A 1 195 ? -0.205 0.295 20.369 1.00 97.88 195 GLU A C 1
ATOM 1564 O O . GLU A 1 195 ? 0.243 1.423 20.148 1.00 97.88 195 GLU A O 1
ATOM 1569 N N . TYR A 1 196 ? -0.145 -0.692 19.467 1.00 97.25 196 TYR A N 1
ATOM 1570 C CA . TYR A 1 196 ? 0.407 -0.495 18.123 1.00 97.25 196 TYR A CA 1
ATOM 1571 C C . TYR A 1 196 ? -0.433 0.490 17.314 1.00 97.25 196 TYR A C 1
ATOM 1573 O O . TYR A 1 196 ? 0.109 1.457 16.786 1.00 97.25 196 TYR A O 1
ATOM 1581 N N . LEU A 1 197 ? -1.757 0.320 17.321 1.00 96.12 197 LEU A N 1
ATOM 1582 C CA . LEU A 1 197 ? -2.674 1.245 16.658 1.00 96.12 197 LEU A CA 1
ATOM 1583 C C . LEU A 1 197 ? -2.522 2.669 17.210 1.00 96.12 197 LEU A C 1
ATOM 1585 O O . LEU A 1 197 ? -2.433 3.622 16.438 1.00 96.12 197 LEU A O 1
ATOM 1589 N N . ARG A 1 198 ? -2.415 2.836 18.538 1.00 96.25 198 ARG A N 1
ATOM 1590 C CA . ARG A 1 198 ? -2.178 4.149 19.164 1.00 96.25 198 ARG A CA 1
ATOM 1591 C C . ARG A 1 198 ? -0.875 4.772 18.669 1.00 96.25 198 ARG A C 1
ATOM 1593 O O . ARG A 1 198 ? -0.850 5.957 18.345 1.00 96.25 198 ARG A O 1
ATOM 1600 N N . GLN A 1 199 ? 0.191 3.979 18.597 1.00 95.06 199 GLN A N 1
ATOM 1601 C CA . GLN A 1 199 ? 1.482 4.438 18.097 1.00 95.06 199 GLN A CA 1
ATOM 1602 C C . GLN A 1 199 ? 1.410 4.874 16.626 1.00 95.06 199 GLN A C 1
ATOM 1604 O O . GLN A 1 199 ? 2.085 5.829 16.243 1.00 95.06 199 GLN A O 1
ATOM 1609 N N . ASP A 1 200 ? 0.590 4.221 15.806 1.00 93.12 200 ASP A N 1
ATOM 1610 C CA . ASP A 1 200 ? 0.425 4.585 14.398 1.00 93.12 200 ASP A CA 1
ATOM 1611 C C . ASP A 1 200 ? -0.316 5.920 14.225 1.00 93.12 200 ASP A C 1
ATOM 1613 O O . ASP A 1 200 ? 0.108 6.746 13.410 1.00 93.12 200 ASP A O 1
ATOM 1617 N N . PHE A 1 201 ? -1.323 6.216 15.058 1.00 93.12 201 PHE A N 1
ATOM 1618 C CA . PHE A 1 201 ? -1.904 7.567 15.141 1.00 93.12 201 PHE A CA 1
ATOM 1619 C C . PHE A 1 201 ? -0.845 8.615 15.528 1.00 93.12 201 PHE A C 1
ATOM 1621 O O . PHE A 1 201 ? -0.736 9.669 14.898 1.00 93.12 201 PHE A O 1
ATOM 1628 N N . GLU A 1 202 ? -0.030 8.325 16.547 1.00 92.19 202 GLU A N 1
ATOM 1629 C CA . GLU A 1 202 ? 1.019 9.233 17.038 1.00 92.19 202 GLU A CA 1
ATOM 1630 C C . GLU A 1 202 ? 2.074 9.527 15.960 1.00 92.19 202 GLU A C 1
ATOM 1632 O O . GLU A 1 202 ? 2.454 10.683 15.753 1.00 92.19 202 GLU A O 1
ATOM 1637 N N . ARG A 1 203 ? 2.497 8.497 15.218 1.00 88.75 203 ARG A N 1
ATOM 1638 C CA . ARG A 1 203 ? 3.435 8.616 14.089 1.00 88.75 203 ARG A CA 1
ATOM 1639 C C . ARG A 1 203 ? 2.850 9.359 12.893 1.00 88.75 203 ARG A C 1
ATOM 1641 O O . ARG A 1 203 ? 3.608 9.972 12.148 1.00 88.75 203 ARG A O 1
ATOM 1648 N N . SER A 1 204 ? 1.531 9.339 12.734 1.00 85.38 204 SER A N 1
ATOM 1649 C CA . SER A 1 204 ? 0.826 10.024 11.646 1.00 85.38 204 SER A CA 1
ATOM 1650 C C . SER A 1 204 ? 0.612 11.522 11.896 1.00 85.38 204 SER A C 1
ATOM 1652 O O . SER A 1 204 ? -0.106 12.183 11.150 1.00 85.38 204 SER A O 1
ATOM 1654 N N . GLY A 1 205 ? 1.217 12.081 12.950 1.00 84.19 205 GLY A N 1
ATOM 1655 C CA . GLY A 1 205 ? 1.164 13.516 13.221 1.00 84.19 205 GLY A CA 1
ATOM 1656 C C . GLY A 1 205 ? -0.121 13.978 13.912 1.00 84.19 205 GLY A C 1
ATOM 1657 O O . GLY A 1 205 ? -0.458 15.159 13.841 1.00 84.19 205 GLY A O 1
ATOM 1658 N N . ILE A 1 206 ? -0.831 13.097 14.632 1.00 85.75 206 ILE A N 1
ATOM 1659 C CA . ILE A 1 206 ? -2.080 13.440 15.346 1.00 85.75 206 ILE A CA 1
ATOM 1660 C C . ILE A 1 206 ? -1.926 14.589 16.363 1.00 85.75 206 ILE A C 1
ATOM 1662 O O . ILE A 1 206 ? -2.901 15.265 16.692 1.00 85.75 206 ILE A O 1
ATOM 1666 N N . HIS A 1 207 ? -0.709 14.835 16.855 1.00 86.50 207 HIS A N 1
ATOM 1667 C CA . HIS A 1 207 ? -0.392 15.916 17.797 1.00 86.50 207 HIS A CA 1
ATOM 1668 C C . HIS A 1 207 ? 0.057 17.221 17.129 1.00 86.50 207 HIS A C 1
ATOM 1670 O O . HIS A 1 207 ? 0.265 18.214 17.822 1.00 86.50 207 HIS A O 1
ATOM 1676 N N . MET A 1 208 ? 0.224 17.230 15.806 1.00 86.50 208 MET A N 1
ATOM 1677 C CA . MET A 1 208 ? 0.579 18.434 15.057 1.00 86.50 208 MET A CA 1
ATOM 1678 C C . MET A 1 208 ? -0.619 19.381 14.981 1.00 86.50 208 MET A C 1
ATOM 1680 O O . MET A 1 208 ? -1.770 18.930 14.974 1.00 86.50 208 MET A O 1
ATOM 1684 N N . ASP A 1 209 ? -0.361 20.684 14.889 1.00 89.62 209 ASP A N 1
ATOM 1685 C CA . ASP 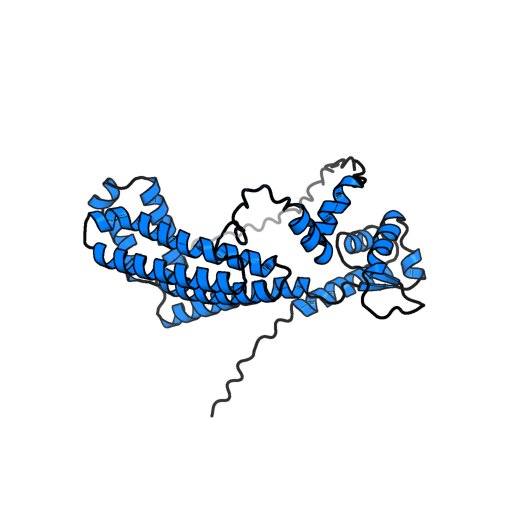A 1 209 ? -1.400 21.656 14.556 1.00 89.62 209 ASP A CA 1
ATOM 1686 C C . ASP A 1 209 ? -1.981 21.373 13.151 1.00 89.62 209 ASP A C 1
ATOM 1688 O O . ASP A 1 209 ? -1.341 20.681 12.350 1.00 89.62 209 ASP A O 1
ATOM 1692 N N . PRO A 1 210 ? -3.191 21.872 12.836 1.00 84.19 210 PRO A N 1
ATOM 1693 C CA . PRO A 1 210 ? -3.864 21.551 11.579 1.00 84.19 210 PRO A CA 1
ATOM 1694 C C . PRO A 1 210 ? -3.025 21.842 10.329 1.00 84.19 210 PRO A C 1
ATOM 1696 O O . PRO A 1 210 ? -2.996 21.015 9.421 1.00 84.19 210 PRO A O 1
ATOM 1699 N N . GLN A 1 211 ? -2.294 22.961 10.306 1.00 88.75 211 GLN A N 1
ATOM 1700 C CA . GLN A 1 211 ? -1.505 23.371 9.145 1.00 88.75 211 GLN A CA 1
ATOM 1701 C C . GLN A 1 211 ? -0.289 22.458 8.951 1.00 88.75 211 GLN A C 1
ATOM 1703 O O . GLN A 1 211 ? -0.030 21.976 7.848 1.00 88.75 211 GLN A O 1
ATOM 1708 N N . THR A 1 212 ? 0.445 22.166 10.026 1.00 87.94 212 THR A N 1
ATOM 1709 C CA . THR A 1 212 ? 1.579 21.232 9.967 1.00 87.94 212 THR A CA 1
ATOM 1710 C C . THR A 1 212 ? 1.124 19.825 9.574 1.00 87.94 212 THR A C 1
ATOM 1712 O O . THR A 1 212 ? 1.808 19.143 8.811 1.00 87.94 212 THR A O 1
ATOM 1715 N N . ARG A 1 213 ? -0.049 19.394 10.050 1.00 83.81 213 ARG A N 1
ATOM 1716 C CA . ARG A 1 213 ? -0.618 18.080 9.734 1.00 83.81 213 ARG A CA 1
ATOM 1717 C C . ARG A 1 213 ? -1.025 17.952 8.267 1.00 83.81 213 ARG A C 1
ATOM 1719 O O . ARG A 1 213 ? -0.724 16.937 7.646 1.00 83.81 213 ARG A O 1
ATOM 1726 N N . GLU A 1 214 ? -1.667 18.972 7.705 1.00 83.50 214 GLU A N 1
ATOM 1727 C CA . GLU A 1 214 ? -2.020 19.016 6.281 1.00 83.50 214 GLU A CA 1
ATOM 1728 C C . GLU A 1 214 ? -0.768 18.966 5.391 1.00 83.50 214 GLU A C 1
ATOM 1730 O O . GLU A 1 214 ? -0.704 18.189 4.433 1.00 83.50 214 GLU A O 1
ATOM 1735 N N . ASN A 1 215 ? 0.280 19.707 5.767 1.00 88.19 215 ASN A N 1
ATOM 1736 C CA . ASN A 1 215 ? 1.575 19.650 5.089 1.00 88.19 215 ASN A CA 1
ATOM 1737 C C . ASN A 1 215 ? 2.219 18.257 5.186 1.00 88.19 215 ASN A C 1
ATOM 1739 O O . ASN A 1 215 ? 2.724 17.744 4.188 1.00 88.19 215 ASN A O 1
ATOM 1743 N N . PHE A 1 216 ? 2.184 17.619 6.363 1.00 86.12 216 PHE A N 1
ATOM 1744 C CA . PHE A 1 216 ? 2.699 16.260 6.561 1.00 86.12 216 PHE A CA 1
ATOM 1745 C C . PHE A 1 216 ? 1.995 15.246 5.654 1.00 86.12 216 PHE A C 1
ATOM 1747 O O . PHE A 1 216 ? 2.656 14.445 4.985 1.00 86.12 216 PHE A O 1
ATOM 1754 N N . VAL A 1 217 ? 0.661 15.306 5.594 1.00 81.94 217 VAL A N 1
ATOM 1755 C CA . VAL A 1 217 ? -0.141 14.462 4.704 1.00 81.94 217 VAL A CA 1
ATOM 1756 C C . VAL A 1 217 ? 0.275 14.695 3.255 1.00 81.94 217 VAL A C 1
ATOM 1758 O O . VAL A 1 217 ? 0.641 13.733 2.585 1.00 81.94 217 VAL A O 1
ATOM 1761 N N . THR A 1 218 ? 0.309 15.954 2.806 1.00 85.00 218 THR A N 1
ATOM 1762 C CA . THR A 1 218 ? 0.671 16.341 1.430 1.00 85.00 218 THR A CA 1
ATOM 1763 C C . THR A 1 218 ? 2.025 15.768 1.009 1.00 85.00 218 THR A C 1
ATOM 1765 O O . THR A 1 218 ? 2.119 15.085 -0.012 1.00 85.00 218 THR A O 1
ATOM 1768 N N . ILE A 1 219 ? 3.059 15.963 1.834 1.00 89.00 219 ILE A N 1
ATOM 1769 C CA . ILE A 1 219 ? 4.412 15.450 1.573 1.00 89.00 219 ILE A CA 1
ATOM 1770 C C . ILE A 1 219 ? 4.411 13.918 1.506 1.00 89.00 219 ILE A C 1
ATOM 1772 O O . ILE A 1 219 ? 5.049 13.331 0.634 1.00 89.00 219 ILE A O 1
ATOM 1776 N N . THR A 1 220 ? 3.679 13.250 2.400 1.00 84.56 220 THR A N 1
ATOM 1777 C CA . THR A 1 220 ? 3.615 11.783 2.417 1.00 84.56 220 THR A CA 1
ATOM 1778 C C . THR A 1 220 ? 2.941 11.237 1.154 1.00 84.56 220 THR A C 1
ATOM 1780 O O . THR A 1 220 ? 3.414 10.241 0.596 1.00 84.56 220 THR A O 1
ATOM 1783 N N . GLN A 1 221 ? 1.892 11.902 0.646 1.00 79.88 221 GLN A N 1
ATOM 1784 C CA . GLN A 1 221 ? 1.283 11.509 -0.632 1.00 79.88 221 GLN A CA 1
ATOM 1785 C C . GLN A 1 221 ? 2.265 11.719 -1.791 1.00 79.88 221 GLN A C 1
ATOM 1787 O O . GLN A 1 221 ? 2.421 10.829 -2.628 1.00 79.88 221 GLN A O 1
ATOM 1792 N N . GLU A 1 222 ? 2.970 12.854 -1.819 1.00 85.62 222 GLU A N 1
ATOM 1793 C CA . GLU A 1 222 ? 3.957 13.157 -2.858 1.00 85.62 222 GLU A CA 1
ATOM 1794 C C . GLU A 1 222 ? 5.085 12.115 -2.888 1.00 85.62 222 GLU A C 1
ATOM 1796 O O . GLU A 1 222 ? 5.407 11.595 -3.955 1.00 85.62 222 GLU A O 1
ATOM 1801 N N . ILE A 1 223 ? 5.625 11.722 -1.728 1.00 87.12 223 ILE A N 1
ATOM 1802 C CA . ILE A 1 223 ? 6.645 10.666 -1.626 1.00 87.12 223 ILE A CA 1
ATOM 1803 C C . ILE A 1 223 ? 6.142 9.351 -2.237 1.00 87.12 223 ILE A C 1
ATOM 1805 O O . ILE A 1 223 ? 6.863 8.725 -3.018 1.00 87.12 223 ILE A O 1
ATOM 1809 N N . SER A 1 224 ? 4.913 8.935 -1.914 1.00 79.44 224 SER A N 1
ATOM 1810 C CA . SER A 1 224 ? 4.324 7.698 -2.449 1.00 79.44 224 SER A CA 1
ATOM 1811 C C . SER A 1 224 ? 4.149 7.759 -3.973 1.00 79.44 224 SER A C 1
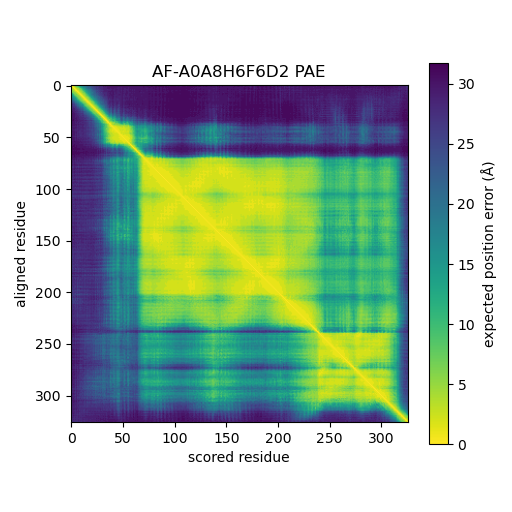ATOM 1813 O O . SER A 1 224 ? 4.535 6.835 -4.700 1.00 79.44 224 SER A O 1
ATOM 1815 N N . LEU A 1 225 ? 3.639 8.883 -4.486 1.00 78.12 225 LEU A N 1
ATOM 1816 C CA . LEU A 1 225 ? 3.461 9.103 -5.921 1.00 78.12 225 LEU A CA 1
ATOM 1817 C C . LEU A 1 225 ? 4.798 9.102 -6.665 1.00 78.12 225 LEU A C 1
ATOM 1819 O O . LEU A 1 225 ? 4.942 8.377 -7.651 1.00 78.12 225 LEU A O 1
ATOM 1823 N N . LEU A 1 226 ? 5.783 9.862 -6.183 1.00 83.81 226 LEU A N 1
ATOM 1824 C CA . LEU A 1 226 ? 7.115 9.934 -6.783 1.00 83.81 226 LEU A CA 1
ATOM 1825 C C . LEU A 1 226 ? 7.828 8.577 -6.737 1.00 83.81 226 LEU A C 1
ATOM 1827 O O . LEU A 1 226 ? 8.461 8.195 -7.721 1.00 83.81 226 LEU A O 1
ATOM 1831 N N . GLY A 1 227 ? 7.691 7.820 -5.643 1.00 83.12 227 GLY A N 1
ATOM 1832 C CA . GLY A 1 227 ? 8.263 6.479 -5.508 1.00 83.12 227 GLY A CA 1
ATOM 1833 C C . GLY A 1 227 ? 7.715 5.498 -6.548 1.00 83.12 227 GLY A C 1
ATOM 1834 O O . GLY A 1 227 ? 8.484 4.833 -7.248 1.00 83.12 227 GLY A O 1
ATOM 1835 N N . SER A 1 228 ? 6.391 5.462 -6.717 1.00 75.44 228 SER A N 1
ATOM 1836 C CA . SER A 1 228 ? 5.748 4.615 -7.729 1.00 75.44 228 SER A CA 1
ATOM 1837 C C . SER A 1 228 ? 6.083 5.064 -9.155 1.00 75.44 228 SER A C 1
ATOM 1839 O O . SER A 1 228 ? 6.431 4.243 -10.007 1.00 75.44 228 SER A O 1
ATOM 1841 N N . GLN A 1 229 ? 6.056 6.375 -9.422 1.00 75.88 229 GLN A N 1
ATOM 1842 C CA . GLN A 1 229 ? 6.442 6.931 -10.721 1.00 75.88 229 GLN A CA 1
ATOM 1843 C C . GLN A 1 229 ? 7.883 6.574 -11.079 1.00 75.88 229 GLN A C 1
ATOM 1845 O O . GLN A 1 229 ? 8.135 6.134 -12.199 1.00 75.88 229 GLN A O 1
ATOM 1850 N N . PHE A 1 230 ? 8.812 6.710 -10.134 1.00 80.88 230 PHE A N 1
ATOM 1851 C CA . PHE A 1 230 ? 10.207 6.332 -10.323 1.00 80.88 230 PHE A CA 1
ATOM 1852 C C . PHE A 1 230 ? 10.337 4.847 -10.690 1.00 80.88 230 PHE A C 1
ATOM 1854 O O . PHE A 1 230 ? 10.976 4.519 -11.691 1.00 80.88 230 PHE A O 1
ATOM 1861 N N . GLY A 1 231 ? 9.671 3.950 -9.953 1.00 75.62 231 GLY A N 1
ATOM 1862 C CA . GLY A 1 231 ? 9.658 2.514 -10.259 1.00 75.62 231 GLY A CA 1
ATOM 1863 C C . GLY A 1 231 ? 9.108 2.202 -11.657 1.00 75.62 231 GLY A C 1
ATOM 1864 O O . GLY A 1 231 ? 9.728 1.470 -12.431 1.00 75.62 231 GLY A O 1
ATOM 1865 N N . ASN A 1 232 ? 7.989 2.825 -12.025 1.00 70.94 232 ASN A N 1
ATOM 1866 C CA . ASN A 1 232 ? 7.359 2.635 -13.332 1.00 70.94 232 ASN A CA 1
ATOM 1867 C C . ASN A 1 232 ? 8.207 3.198 -14.484 1.00 70.94 232 ASN A C 1
ATOM 1869 O O . ASN A 1 232 ? 8.307 2.581 -15.547 1.00 70.94 232 ASN A O 1
ATOM 1873 N N . GLN A 1 233 ? 8.869 4.338 -14.279 1.00 72.88 233 GLN A N 1
ATOM 1874 C CA . GLN A 1 233 ? 9.758 4.942 -15.272 1.00 72.88 233 GLN A CA 1
ATOM 1875 C C . GLN A 1 233 ? 11.041 4.134 -15.482 1.00 72.88 233 GLN A C 1
ATOM 1877 O O . GLN A 1 233 ? 11.498 4.043 -16.624 1.00 72.88 233 GLN A O 1
ATOM 1882 N N . ILE A 1 234 ? 11.590 3.496 -14.436 1.00 70.31 234 ILE A N 1
ATOM 1883 C CA . ILE A 1 234 ? 12.720 2.565 -14.590 1.00 70.31 234 ILE A CA 1
ATOM 1884 C C . ILE A 1 234 ? 12.368 1.479 -15.602 1.00 70.31 234 ILE A C 1
ATOM 1886 O O . ILE A 1 234 ? 13.193 1.197 -16.468 1.00 70.31 234 ILE A O 1
ATOM 1890 N N . ASN A 1 235 ? 11.160 0.913 -15.522 1.00 63.72 235 ASN A N 1
ATOM 1891 C CA . ASN A 1 235 ? 10.688 -0.159 -16.404 1.00 63.72 235 ASN A CA 1
ATOM 1892 C C . ASN A 1 235 ? 10.327 0.334 -17.820 1.00 63.72 235 ASN A C 1
ATOM 1894 O O . ASN A 1 235 ? 10.335 -0.448 -18.768 1.00 63.72 235 ASN A O 1
ATOM 1898 N N . GLY A 1 236 ? 10.028 1.628 -17.978 1.00 59.19 236 GLY A N 1
ATOM 1899 C CA . GLY A 1 236 ? 9.671 2.271 -19.248 1.00 59.19 236 GLY A CA 1
ATOM 1900 C C . GLY A 1 236 ? 10.851 2.814 -20.067 1.00 59.19 236 GLY A C 1
ATOM 1901 O O . GLY A 1 236 ? 10.638 3.444 -21.107 1.00 59.19 236 GLY A O 1
ATOM 1902 N N . LEU A 1 237 ? 12.098 2.610 -19.625 1.00 63.72 237 LEU A N 1
ATOM 1903 C CA . LEU A 1 237 ? 13.286 3.064 -20.349 1.00 63.72 237 LEU A CA 1
ATOM 1904 C C . LEU A 1 237 ? 13.394 2.374 -21.722 1.00 63.72 237 LEU A C 1
ATOM 1906 O O . LEU A 1 237 ? 13.821 1.228 -21.838 1.00 63.72 237 LEU A O 1
ATOM 1910 N N . LYS A 1 238 ? 13.066 3.127 -22.784 1.00 55.97 238 LYS A N 1
ATOM 1911 C CA . LYS A 1 238 ? 12.961 2.677 -24.190 1.00 55.97 238 LYS A CA 1
ATOM 1912 C C . LYS A 1 238 ? 14.186 1.966 -24.769 1.00 55.97 238 LYS A C 1
ATOM 1914 O O . LYS A 1 238 ? 14.094 1.384 -25.837 1.00 55.97 238 LYS A O 1
ATOM 1919 N N . SER A 1 239 ? 15.360 2.048 -24.150 1.00 60.12 239 SER A N 1
ATOM 1920 C CA . SER A 1 239 ? 16.541 1.399 -24.709 1.00 60.12 239 SER A CA 1
ATOM 1921 C C . SER A 1 239 ? 17.618 1.246 -23.653 1.00 60.12 239 SER A C 1
ATOM 1923 O O . SER A 1 239 ? 18.392 2.167 -23.395 1.00 60.12 239 SER A O 1
ATOM 1925 N N . TYR A 1 240 ? 17.738 0.050 -23.089 1.00 72.81 240 TYR A N 1
ATOM 1926 C CA . TYR A 1 240 ? 18.916 -0.350 -22.321 1.00 72.81 240 TYR A CA 1
ATOM 1927 C C . TYR A 1 240 ? 20.091 -0.689 -23.246 1.00 72.81 240 TYR A C 1
ATOM 1929 O O . TYR A 1 240 ? 21.005 -1.370 -22.827 1.00 72.81 240 TYR A O 1
ATOM 1937 N N . TRP A 1 241 ? 20.104 -0.274 -24.512 1.00 82.69 241 TRP A N 1
ATOM 1938 C CA . TRP A 1 241 ? 21.123 -0.714 -25.459 1.00 82.69 241 TRP A CA 1
ATOM 1939 C C . TRP A 1 241 ? 22.353 0.202 -25.456 1.00 82.69 241 TRP A C 1
ATOM 1941 O O . TRP A 1 241 ? 22.238 1.429 -25.347 1.00 82.69 241 TRP A O 1
ATOM 1951 N N . CYS A 1 242 ? 23.531 -0.410 -25.541 1.00 86.94 242 CYS A N 1
ATOM 1952 C CA . CYS A 1 242 ? 24.836 0.223 -25.653 1.00 86.94 242 CYS A CA 1
ATOM 1953 C C . CYS A 1 242 ? 25.420 -0.110 -27.038 1.00 86.94 242 CYS A C 1
ATOM 1955 O O . CYS A 1 242 ? 25.747 -1.275 -27.279 1.00 86.94 242 CYS A O 1
ATOM 1957 N N . PRO A 1 243 ? 25.535 0.864 -27.958 1.00 88.50 243 PRO A N 1
ATOM 1958 C CA . PRO A 1 243 ? 26.135 0.624 -29.263 1.00 88.50 243 PRO A CA 1
ATOM 1959 C C . PRO A 1 243 ? 27.640 0.409 -29.109 1.00 88.50 243 PRO A C 1
ATOM 1961 O O . PRO A 1 243 ? 28.331 1.243 -28.520 1.00 88.50 243 PRO A O 1
ATOM 1964 N N . VAL A 1 244 ? 28.169 -0.673 -29.668 1.00 89.88 244 VAL A N 1
ATOM 1965 C CA . VAL A 1 244 ? 29.601 -0.996 -29.668 1.00 89.88 244 VAL A CA 1
ATOM 1966 C C . VAL A 1 244 ? 30.101 -1.260 -31.080 1.00 89.88 244 VAL A C 1
ATOM 1968 O O . VAL A 1 244 ? 29.340 -1.703 -31.937 1.00 89.88 244 VAL A O 1
ATOM 1971 N N . THR A 1 245 ? 31.371 -0.970 -31.336 1.00 91.06 245 THR A N 1
ATOM 1972 C CA . THR A 1 245 ? 32.020 -1.288 -32.614 1.00 91.06 245 THR A CA 1
ATOM 1973 C C . THR A 1 245 ? 32.311 -2.785 -32.718 1.00 91.06 245 THR A C 1
ATOM 1975 O O . THR A 1 245 ? 32.304 -3.510 -31.721 1.00 91.06 245 THR A O 1
ATOM 1978 N N . VAL A 1 246 ? 32.628 -3.260 -33.924 1.00 88.50 246 VAL A N 1
ATOM 1979 C CA . VAL A 1 246 ? 33.051 -4.656 -34.138 1.00 88.50 246 VAL A CA 1
ATOM 1980 C C . VAL A 1 246 ? 34.314 -4.991 -33.331 1.00 88.50 246 VAL A C 1
ATOM 1982 O O . VAL A 1 246 ? 34.392 -6.061 -32.739 1.00 88.50 246 VAL A O 1
ATOM 1985 N N . ALA A 1 247 ? 35.268 -4.061 -33.220 1.00 88.75 247 ALA A N 1
ATOM 1986 C CA . ALA A 1 247 ? 36.477 -4.259 -32.416 1.00 88.75 247 ALA A CA 1
ATOM 1987 C C . ALA A 1 247 ? 36.164 -4.390 -30.912 1.00 88.75 247 ALA A C 1
ATOM 1989 O O . ALA A 1 247 ? 36.708 -5.257 -30.230 1.00 88.75 247 ALA A O 1
ATOM 1990 N N . GLU A 1 248 ? 35.251 -3.561 -30.396 1.00 89.69 248 GLU A N 1
ATOM 1991 C CA . GLU A 1 248 ? 34.777 -3.654 -29.011 1.00 89.69 248 GLU A CA 1
ATOM 1992 C C . GLU A 1 248 ? 34.037 -4.978 -28.768 1.00 89.69 248 GLU A C 1
ATOM 1994 O O . GLU A 1 248 ? 34.263 -5.633 -27.753 1.00 89.69 248 GLU A O 1
ATOM 1999 N N . TRP A 1 249 ? 33.204 -5.416 -29.712 1.00 89.88 249 TRP A N 1
ATOM 2000 C CA . TRP A 1 249 ? 32.527 -6.708 -29.641 1.00 89.88 249 TRP A CA 1
ATOM 2001 C C . TRP A 1 249 ? 33.504 -7.887 -29.611 1.00 89.88 249 TRP A C 1
ATOM 2003 O O . TRP A 1 249 ? 33.344 -8.803 -28.800 1.00 89.88 249 TRP A O 1
ATOM 2013 N N . GLU A 1 250 ? 34.532 -7.866 -30.461 1.00 90.25 250 GLU A N 1
ATOM 2014 C CA . GLU A 1 250 ? 35.502 -8.957 -30.500 1.00 90.25 250 GLU A CA 1
ATOM 2015 C C . GLU A 1 250 ? 36.363 -9.037 -29.241 1.00 90.25 250 GLU A C 1
ATOM 2017 O O . GLU A 1 250 ? 36.731 -10.143 -28.850 1.00 90.25 250 GLU A O 1
ATOM 2022 N N . SER A 1 251 ? 36.557 -7.917 -28.536 1.00 89.56 251 SER A N 1
ATOM 2023 C CA . SER A 1 251 ? 37.265 -7.878 -27.250 1.00 89.56 251 SER A CA 1
ATOM 2024 C C . SER A 1 251 ? 36.575 -8.633 -26.103 1.00 89.56 251 SER A C 1
ATOM 2026 O O . SER A 1 251 ? 37.185 -8.842 -25.056 1.00 89.56 251 SER A O 1
ATOM 2028 N N . ILE A 1 252 ? 35.318 -9.059 -26.279 1.00 90.25 252 ILE A N 1
ATOM 2029 C CA . ILE A 1 252 ? 34.634 -9.933 -25.322 1.00 90.25 252 ILE A CA 1
ATOM 2030 C C . ILE A 1 252 ? 35.143 -11.369 -25.513 1.00 90.25 252 ILE A C 1
ATOM 2032 O O . ILE A 1 252 ? 34.778 -12.051 -26.470 1.00 90.25 252 ILE A O 1
ATOM 2036 N N . GLU A 1 253 ? 35.973 -11.841 -24.587 1.00 89.81 253 GLU A N 1
ATOM 2037 C CA . GLU A 1 253 ? 36.583 -13.176 -24.660 1.00 89.81 253 GLU A CA 1
ATOM 2038 C C . GLU A 1 2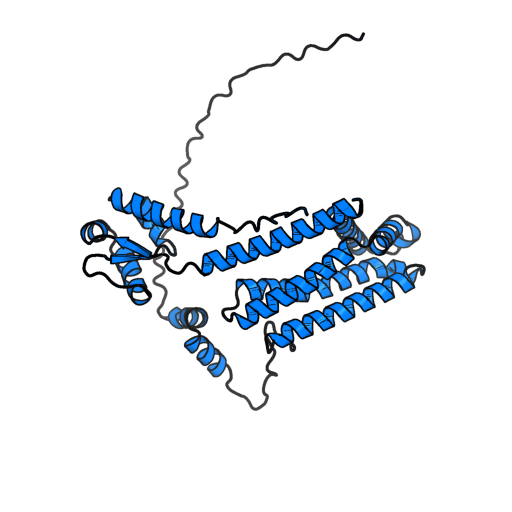53 ? 35.583 -14.302 -24.338 1.00 89.81 253 GLU A C 1
ATOM 2040 O O . GLU A 1 253 ? 35.668 -15.386 -24.914 1.00 89.81 253 GLU A O 1
ATOM 2045 N N . ASP A 1 254 ? 34.601 -14.045 -23.465 1.00 89.62 254 ASP A N 1
ATOM 2046 C CA . ASP A 1 254 ? 33.634 -15.054 -23.019 1.00 89.62 254 ASP A CA 1
ATOM 2047 C C . ASP A 1 254 ? 32.600 -15.403 -24.118 1.00 89.62 254 ASP A C 1
ATOM 2049 O O . ASP A 1 254 ? 31.729 -14.584 -24.459 1.00 89.62 254 ASP A O 1
ATOM 2053 N N . PRO A 1 255 ? 32.622 -16.639 -24.659 1.00 89.56 255 PRO A N 1
ATOM 2054 C CA . PRO A 1 255 ? 31.687 -17.063 -25.694 1.00 89.56 255 PRO A CA 1
ATOM 2055 C C . PRO A 1 255 ? 30.248 -17.216 -25.178 1.00 89.56 255 PRO A C 1
ATOM 2057 O O . PRO A 1 255 ? 29.305 -17.080 -25.965 1.00 89.56 255 PRO A O 1
ATOM 2060 N N . GLN A 1 256 ? 30.048 -17.491 -23.883 1.00 89.44 256 GLN A N 1
ATOM 2061 C CA . GLN A 1 256 ? 28.712 -17.593 -23.292 1.00 89.44 256 GLN A CA 1
ATOM 2062 C C . GLN A 1 256 ? 28.055 -16.219 -23.224 1.00 89.44 256 GLN A C 1
ATOM 2064 O O . GLN A 1 256 ? 26.916 -16.075 -23.672 1.00 89.44 256 GLN A O 1
ATOM 2069 N N . LEU A 1 257 ? 28.800 -15.204 -22.783 1.00 89.00 257 LEU A N 1
ATOM 2070 C CA . LEU A 1 257 ? 28.343 -13.817 -22.791 1.00 89.00 257 LEU A CA 1
ATOM 2071 C C . LEU A 1 257 ? 28.007 -13.342 -24.214 1.00 89.00 257 LEU A C 1
ATOM 2073 O O . LEU A 1 257 ? 26.933 -12.781 -24.441 1.00 89.00 257 LEU A O 1
ATOM 2077 N N . LYS A 1 258 ? 28.862 -13.635 -25.208 1.00 91.75 258 LYS A N 1
ATOM 2078 C CA . LYS A 1 258 ? 28.568 -13.337 -26.625 1.00 91.75 258 LYS A CA 1
ATOM 2079 C C . LYS A 1 258 ? 27.271 -14.018 -27.095 1.00 91.75 258 LYS A C 1
ATOM 2081 O O . LYS A 1 258 ? 26.469 -13.401 -27.798 1.00 91.75 258 LYS A O 1
ATOM 2086 N N . LYS A 1 259 ? 27.033 -15.278 -26.714 1.00 90.94 259 LYS A N 1
ATOM 2087 C CA . LYS A 1 259 ? 25.794 -16.007 -27.047 1.00 90.94 259 LYS A CA 1
ATOM 2088 C C . LYS A 1 259 ? 24.568 -15.382 -26.379 1.00 90.94 259 LYS A C 1
ATOM 2090 O O . LYS A 1 259 ? 23.536 -15.229 -27.028 1.00 90.94 259 LYS A O 1
ATOM 2095 N N . GLU A 1 260 ? 24.679 -15.002 -25.111 1.00 88.94 260 GLU A N 1
ATOM 2096 C CA . GLU A 1 260 ? 23.599 -14.348 -24.376 1.00 88.94 260 GLU A CA 1
ATOM 2097 C C . GLU A 1 260 ? 23.219 -13.009 -25.019 1.00 88.94 260 GLU A C 1
ATOM 2099 O O . GLU A 1 260 ? 22.052 -12.799 -25.354 1.00 88.94 260 GLU A O 1
ATOM 2104 N N . ILE A 1 261 ? 24.202 -12.149 -25.307 1.00 90.19 261 ILE A N 1
ATOM 2105 C CA . ILE A 1 261 ? 23.980 -10.867 -25.990 1.00 90.19 261 ILE A CA 1
ATOM 2106 C C . ILE A 1 261 ? 23.335 -11.079 -27.368 1.00 90.19 261 ILE A C 1
ATOM 2108 O O . ILE A 1 261 ? 22.432 -10.326 -27.748 1.00 90.19 261 ILE A O 1
ATOM 2112 N N . LYS A 1 262 ? 23.745 -12.120 -28.109 1.00 90.25 262 LYS A N 1
ATOM 2113 C CA . LYS A 1 262 ? 23.143 -12.489 -29.402 1.00 90.25 262 LYS A CA 1
ATOM 2114 C C . LYS A 1 262 ? 21.657 -12.843 -29.285 1.00 90.25 262 LYS A C 1
ATOM 2116 O O . LYS A 1 262 ? 20.875 -12.407 -30.127 1.00 90.25 262 LYS A O 1
ATOM 2121 N N . ASN A 1 263 ? 21.246 -13.561 -28.238 1.00 88.69 263 ASN A N 1
ATOM 2122 C CA . ASN A 1 263 ? 19.837 -13.922 -28.027 1.00 88.69 263 ASN A CA 1
ATOM 2123 C C . ASN A 1 263 ? 18.943 -12.687 -27.859 1.00 88.69 263 ASN A C 1
ATOM 2125 O O . ASN A 1 263 ? 17.808 -12.661 -28.343 1.00 88.69 263 ASN A O 1
ATOM 2129 N N . TYR A 1 264 ? 19.465 -11.646 -27.211 1.00 86.75 264 TYR A N 1
ATOM 2130 C CA . TYR A 1 264 ? 18.744 -10.394 -27.033 1.00 86.75 264 TYR A CA 1
ATOM 2131 C C . TYR A 1 264 ? 18.639 -9.578 -28.326 1.00 86.75 264 TYR A C 1
ATOM 2133 O O . TYR A 1 264 ? 17.660 -8.854 -28.458 1.00 86.75 264 TYR A O 1
ATOM 2141 N N . GLN A 1 265 ? 19.541 -9.716 -29.311 1.00 87.50 265 GLN A N 1
ATOM 2142 C CA . GLN A 1 265 ? 19.542 -8.883 -30.534 1.00 87.50 265 GLN A CA 1
ATOM 2143 C C . GLN A 1 265 ? 18.201 -8.865 -31.275 1.00 87.50 265 GLN A C 1
ATOM 2145 O O . GLN A 1 265 ? 17.874 -7.879 -31.928 1.00 87.50 265 GLN A O 1
ATOM 2150 N N . SER A 1 266 ? 17.424 -9.948 -31.208 1.00 84.25 266 SER A N 1
ATOM 2151 C CA . SER A 1 266 ? 16.083 -10.022 -31.810 1.00 84.25 266 SER A CA 1
ATOM 2152 C C . SER A 1 266 ? 15.071 -9.061 -31.171 1.00 84.25 266 SER A C 1
ATOM 2154 O O . SER A 1 266 ? 14.134 -8.638 -31.837 1.00 84.25 266 SER A O 1
ATOM 2156 N N . LYS A 1 267 ? 15.283 -8.691 -29.903 1.00 81.94 267 LYS A N 1
ATOM 2157 C CA . LYS A 1 267 ? 14.448 -7.778 -29.112 1.00 81.94 267 LYS A CA 1
ATOM 2158 C C . LYS A 1 267 ? 14.851 -6.307 -29.255 1.00 81.94 267 LYS A C 1
ATOM 2160 O O . LYS A 1 267 ? 14.243 -5.460 -28.611 1.00 81.94 267 LYS A O 1
ATOM 2165 N N . TYR A 1 268 ? 15.889 -6.001 -30.036 1.00 84.00 268 TYR A N 1
ATOM 2166 C CA . TYR A 1 268 ? 16.265 -4.620 -30.320 1.00 84.00 268 TYR A CA 1
ATOM 2167 C C . TYR A 1 268 ? 15.230 -3.981 -31.249 1.00 84.00 268 TYR A C 1
ATOM 2169 O O . TYR A 1 268 ? 15.017 -4.458 -32.364 1.00 84.00 268 TYR A O 1
ATOM 2177 N N . ASP A 1 269 ? 14.616 -2.907 -30.772 1.00 80.06 269 ASP A N 1
ATOM 2178 C CA . ASP A 1 269 ? 13.533 -2.151 -31.402 1.00 80.06 269 ASP A CA 1
ATOM 2179 C C . ASP A 1 269 ? 14.014 -0.865 -32.104 1.00 80.06 269 ASP A C 1
ATOM 2181 O O . ASP A 1 269 ? 13.221 -0.170 -32.738 1.00 80.06 269 ASP A O 1
ATOM 2185 N N . GLY A 1 270 ? 15.312 -0.551 -32.024 1.00 80.19 270 GLY A N 1
ATOM 2186 C CA . GLY A 1 270 ? 15.921 0.609 -32.676 1.00 80.19 270 GLY A CA 1
ATOM 2187 C C . GLY A 1 270 ? 16.431 0.354 -34.102 1.00 80.19 270 GLY A C 1
ATOM 2188 O O . GLY A 1 270 ? 16.413 -0.760 -34.629 1.00 80.19 270 GLY A O 1
ATOM 2189 N N . ILE A 1 271 ? 16.945 1.416 -34.730 1.00 80.12 271 ILE A N 1
ATOM 2190 C CA . ILE A 1 271 ? 17.531 1.363 -36.077 1.00 80.12 271 ILE A CA 1
ATOM 2191 C C . ILE A 1 271 ? 18.896 0.672 -36.012 1.00 80.12 271 ILE A C 1
ATOM 2193 O O . ILE A 1 271 ? 19.803 1.122 -35.312 1.00 80.12 271 ILE A O 1
ATOM 2197 N N . ARG A 1 272 ? 19.058 -0.419 -36.765 1.00 80.31 272 ARG A N 1
ATOM 2198 C CA . ARG A 1 272 ? 20.336 -1.133 -36.872 1.00 80.31 272 ARG A CA 1
ATOM 2199 C C . ARG A 1 272 ? 21.267 -0.386 -37.822 1.00 80.31 272 ARG A C 1
ATOM 2201 O O . ARG A 1 272 ? 20.896 -0.116 -38.959 1.00 80.31 272 ARG A O 1
ATOM 2208 N N . GLN A 1 273 ? 22.475 -0.090 -37.361 1.00 79.19 273 GLN A N 1
ATOM 2209 C CA . GLN A 1 273 ? 23.546 0.457 -38.193 1.00 79.19 273 GLN A CA 1
ATOM 2210 C C . GLN A 1 273 ? 24.511 -0.676 -38.548 1.00 79.19 273 GLN A C 1
ATOM 2212 O O . GLN A 1 273 ? 24.816 -1.502 -37.691 1.00 79.19 273 GLN A O 1
ATOM 2217 N N . SER A 1 274 ? 25.006 -0.716 -39.787 1.00 74.31 274 SER A N 1
ATOM 2218 C CA . SER A 1 274 ? 25.848 -1.818 -40.286 1.00 74.31 274 SER A CA 1
ATOM 2219 C C . SER A 1 274 ? 27.155 -2.015 -39.506 1.00 74.31 274 SER A C 1
ATOM 2221 O O . SER A 1 274 ? 27.710 -3.107 -39.512 1.00 74.31 274 SER A O 1
ATOM 2223 N N . GLU A 1 275 ? 27.637 -0.976 -38.820 1.00 82.12 275 GLU A N 1
ATOM 2224 C CA . GLU A 1 275 ? 28.944 -0.959 -38.148 1.00 82.12 275 GLU A CA 1
ATOM 2225 C C . GLU A 1 275 ? 28.862 -1.075 -36.619 1.00 82.12 275 GLU A C 1
ATOM 2227 O O . GLU A 1 275 ? 29.892 -1.062 -35.939 1.00 82.12 275 GLU A O 1
ATOM 2232 N N . THR A 1 276 ? 27.653 -1.183 -36.053 1.00 86.75 276 THR A N 1
ATOM 2233 C CA . THR A 1 276 ? 27.474 -1.244 -34.598 1.00 86.75 276 THR A CA 1
ATOM 2234 C C . THR A 1 276 ? 26.666 -2.452 -34.153 1.00 86.75 276 THR A C 1
ATOM 2236 O O . THR A 1 276 ? 25.659 -2.834 -34.747 1.00 86.75 276 THR A O 1
ATOM 2239 N N . ILE A 1 277 ? 27.108 -3.051 -33.051 1.00 88.00 277 ILE A N 1
ATOM 2240 C CA . ILE A 1 277 ? 26.414 -4.129 -32.351 1.00 88.00 277 ILE A CA 1
ATOM 2241 C C . ILE A 1 277 ? 25.797 -3.535 -31.089 1.00 88.00 277 ILE A C 1
ATOM 2243 O O . ILE A 1 277 ? 26.415 -2.730 -30.400 1.00 88.00 277 ILE A O 1
ATOM 2247 N N . GLN A 1 278 ? 24.557 -3.902 -30.781 1.00 89.19 278 GLN A N 1
ATOM 2248 C CA . GLN A 1 278 ? 23.830 -3.328 -29.651 1.00 89.19 278 GLN A CA 1
ATOM 2249 C C . GLN A 1 278 ? 23.938 -4.262 -28.449 1.00 89.19 278 GLN A C 1
ATOM 2251 O O . GLN A 1 278 ? 23.342 -5.331 -28.445 1.00 89.19 278 GLN A O 1
ATOM 2256 N N . ILE A 1 279 ? 24.675 -3.891 -27.407 1.00 89.12 279 ILE A N 1
ATOM 2257 C CA . ILE A 1 279 ? 24.739 -4.686 -26.173 1.00 89.12 279 ILE A CA 1
ATOM 2258 C C . ILE A 1 279 ? 23.578 -4.289 -25.250 1.00 89.12 279 ILE A C 1
ATOM 2260 O O . ILE A 1 279 ? 23.459 -3.108 -24.925 1.00 89.12 279 ILE A O 1
ATOM 2264 N N . PRO A 1 280 ? 22.729 -5.223 -24.790 1.00 87.06 280 PRO A N 1
ATOM 2265 C CA 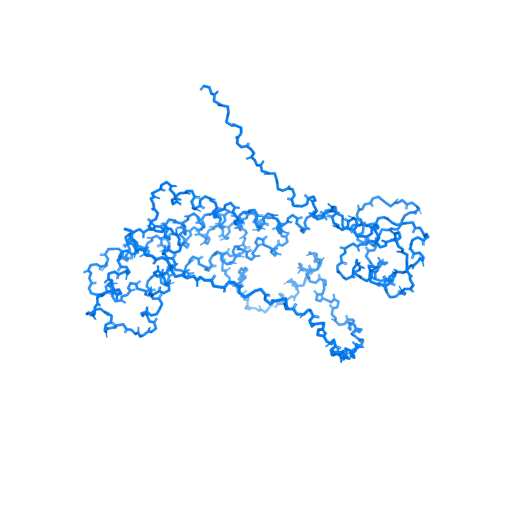. PRO A 1 280 ? 21.670 -4.911 -23.840 1.00 87.06 280 PRO A CA 1
ATOM 2266 C C . PRO A 1 280 ? 22.253 -4.716 -22.435 1.00 87.06 280 PRO A C 1
ATOM 2268 O O . PRO A 1 280 ? 23.043 -5.522 -21.947 1.00 87.06 280 PRO A O 1
ATOM 2271 N N . LEU A 1 281 ? 21.815 -3.672 -21.743 1.00 83.06 281 LEU A N 1
ATOM 2272 C CA . LEU A 1 281 ? 22.212 -3.344 -20.377 1.00 83.06 281 LEU A CA 1
ATOM 2273 C C . LEU A 1 281 ? 21.216 -3.907 -19.358 1.00 83.06 281 LEU A C 1
ATOM 2275 O O . LEU A 1 281 ? 20.770 -3.205 -18.453 1.00 83.06 281 LEU A O 1
ATOM 2279 N N . VAL A 1 282 ? 20.858 -5.177 -19.527 1.00 77.75 282 VAL A N 1
ATOM 2280 C CA . VAL A 1 282 ? 19.903 -5.901 -18.676 1.00 77.75 282 VAL A CA 1
ATOM 2281 C C . VAL A 1 282 ? 20.585 -7.090 -18.005 1.00 77.75 282 VAL A C 1
ATOM 2283 O O . VAL A 1 282 ? 21.660 -7.519 -18.429 1.00 77.75 282 VAL A O 1
ATOM 2286 N N . ALA A 1 283 ? 19.942 -7.636 -16.972 1.00 79.06 283 ALA A N 1
ATOM 2287 C CA . ALA A 1 283 ? 20.447 -8.780 -16.217 1.00 79.06 283 ALA A CA 1
ATOM 2288 C C . ALA A 1 283 ? 21.893 -8.554 -15.713 1.00 79.06 283 ALA A C 1
ATOM 2290 O O . ALA A 1 283 ? 22.252 -7.460 -15.272 1.00 79.06 283 ALA A O 1
ATOM 2291 N N . ASN A 1 284 ? 22.728 -9.590 -15.763 1.00 84.25 284 ASN A N 1
ATOM 2292 C CA . ASN A 1 284 ? 24.130 -9.567 -15.348 1.00 84.25 284 ASN A CA 1
ATOM 2293 C C . ASN A 1 284 ? 25.101 -9.157 -16.475 1.00 84.25 284 ASN A C 1
ATOM 2295 O O . ASN A 1 284 ? 26.307 -9.086 -16.224 1.00 84.25 284 ASN A O 1
ATOM 2299 N N . ILE A 1 285 ? 24.621 -8.853 -17.689 1.00 88.06 285 ILE A N 1
ATOM 2300 C CA . ILE A 1 285 ? 25.472 -8.534 -18.850 1.00 88.06 285 ILE A CA 1
ATOM 2301 C C . ILE A 1 285 ? 26.384 -7.323 -18.568 1.00 88.06 285 ILE A C 1
ATOM 2303 O O . ILE A 1 285 ? 27.601 -7.469 -18.702 1.00 88.06 285 ILE A O 1
ATOM 2307 N N . PRO A 1 286 ? 25.881 -6.161 -18.088 1.00 86.94 286 PRO A N 1
ATOM 2308 C CA . PRO A 1 286 ? 26.748 -5.031 -17.748 1.00 86.94 286 PRO A CA 1
ATOM 2309 C C . PRO A 1 286 ? 27.785 -5.364 -16.685 1.00 86.94 286 PRO A C 1
ATOM 2311 O O . PRO A 1 286 ? 28.913 -4.899 -16.765 1.00 86.94 286 PRO A O 1
ATOM 2314 N N . TYR A 1 287 ? 27.395 -6.140 -15.672 1.00 86.62 287 TYR A N 1
ATOM 2315 C CA . TYR A 1 287 ? 28.293 -6.497 -14.579 1.00 86.62 287 TYR A CA 1
ATOM 2316 C C . TYR A 1 287 ? 29.447 -7.359 -15.094 1.00 86.62 287 TYR A C 1
ATOM 2318 O O . TYR A 1 287 ? 30.601 -7.033 -14.850 1.00 86.62 287 TYR A O 1
ATOM 2326 N N . THR A 1 288 ? 29.138 -8.372 -15.904 1.00 88.44 288 THR A N 1
ATOM 2327 C CA . THR A 1 288 ? 30.135 -9.272 -16.500 1.00 88.44 288 THR A CA 1
ATOM 2328 C C . THR A 1 288 ? 31.101 -8.521 -17.418 1.00 88.44 288 THR A C 1
ATOM 2330 O O . THR A 1 288 ? 32.304 -8.765 -17.382 1.00 88.44 288 THR A O 1
ATOM 2333 N N . ILE A 1 289 ? 30.606 -7.552 -18.199 1.00 89.44 289 ILE A N 1
ATOM 2334 C CA . ILE A 1 289 ? 31.465 -6.679 -19.011 1.00 89.44 289 ILE A CA 1
ATOM 2335 C C . ILE A 1 289 ? 32.397 -5.859 -18.113 1.00 89.44 289 ILE A C 1
ATOM 2337 O O . ILE A 1 289 ? 33.589 -5.774 -18.391 1.00 89.44 289 ILE A O 1
ATOM 2341 N N . LEU A 1 290 ? 31.881 -5.274 -17.029 1.00 88.81 290 LEU A N 1
ATOM 2342 C CA . LEU A 1 290 ? 32.674 -4.443 -16.120 1.00 88.81 290 LEU A CA 1
ATOM 2343 C C . LEU A 1 290 ? 33.744 -5.230 -15.355 1.00 88.81 290 LEU A C 1
ATOM 2345 O O . LEU A 1 290 ? 34.799 -4.664 -15.080 1.00 88.81 290 LEU A O 1
ATOM 2349 N N . THR A 1 291 ? 33.496 -6.494 -15.011 1.00 88.88 291 THR A N 1
ATOM 2350 C CA . THR A 1 291 ? 34.435 -7.295 -14.212 1.00 88.88 291 THR A CA 1
ATOM 2351 C C . THR A 1 291 ? 35.409 -8.111 -15.053 1.00 88.88 291 THR A C 1
ATOM 2353 O O . THR A 1 291 ? 36.567 -8.238 -14.667 1.00 88.88 291 THR A O 1
ATOM 2356 N N . ASN A 1 292 ? 34.960 -8.662 -16.185 1.00 86.38 292 ASN A N 1
ATOM 2357 C CA . ASN A 1 292 ? 35.690 -9.725 -16.884 1.00 86.38 292 ASN A CA 1
ATOM 2358 C C . ASN A 1 292 ? 36.221 -9.304 -18.258 1.00 86.38 292 ASN A C 1
ATOM 2360 O O . ASN A 1 292 ? 37.050 -10.007 -18.824 1.00 86.38 292 ASN A O 1
ATOM 2364 N N . CYS A 1 293 ? 35.748 -8.193 -18.831 1.00 87.56 293 CYS A N 1
ATOM 2365 C CA . CYS A 1 293 ? 36.209 -7.765 -20.149 1.00 87.56 293 CYS A CA 1
ATOM 2366 C C . CYS A 1 293 ? 37.521 -6.986 -20.041 1.00 87.56 293 CYS A C 1
ATOM 2368 O O . CYS A 1 293 ? 37.582 -5.986 -19.327 1.00 87.56 293 CYS A O 1
ATOM 2370 N N . SER A 1 294 ? 38.539 -7.383 -20.807 1.00 87.44 294 SER A N 1
ATOM 2371 C CA . SER A 1 294 ? 39.870 -6.758 -20.842 1.00 87.44 294 SER A CA 1
ATOM 2372 C C . SER A 1 294 ? 39.848 -5.324 -21.403 1.00 87.44 294 SER A C 1
ATOM 2374 O O . SER A 1 294 ? 40.605 -4.463 -20.945 1.00 87.44 294 SER A O 1
ATOM 2376 N N . SER A 1 295 ? 38.932 -5.031 -22.334 1.00 89.62 295 SER A N 1
ATOM 2377 C CA . SER A 1 295 ? 38.806 -3.722 -22.995 1.00 89.62 295 SER A CA 1
ATOM 2378 C C . SER A 1 295 ? 38.316 -2.613 -22.058 1.00 89.62 295 SER A C 1
ATOM 2380 O O . SER A 1 295 ? 37.154 -2.580 -21.645 1.00 89.62 295 SER A O 1
ATOM 2382 N N . ASP A 1 296 ? 39.196 -1.653 -21.770 1.00 88.31 296 ASP A N 1
ATOM 2383 C CA . ASP A 1 296 ? 38.886 -0.486 -20.941 1.00 88.31 296 ASP A CA 1
ATOM 2384 C C . ASP A 1 296 ? 37.821 0.424 -21.565 1.00 88.31 296 ASP A C 1
ATOM 2386 O O . ASP A 1 296 ? 36.901 0.880 -20.882 1.00 88.31 296 ASP A O 1
ATOM 2390 N N . THR A 1 297 ? 37.894 0.622 -22.881 1.00 87.62 297 THR A N 1
ATOM 2391 C CA . THR A 1 297 ? 36.927 1.419 -23.642 1.00 87.62 297 THR A CA 1
ATOM 2392 C C . THR A 1 297 ? 35.520 0.845 -23.515 1.00 87.62 297 THR A C 1
ATOM 2394 O O . THR A 1 297 ? 34.579 1.582 -23.215 1.00 87.62 297 THR A O 1
ATOM 2397 N N . LEU A 1 298 ? 35.376 -0.480 -23.649 1.00 86.81 298 LEU A N 1
ATOM 2398 C CA . LEU A 1 298 ? 34.080 -1.146 -23.539 1.00 86.81 298 LEU A CA 1
ATOM 2399 C C . LEU A 1 298 ? 33.515 -1.065 -22.113 1.00 86.81 298 LEU A C 1
ATOM 2401 O O . LEU A 1 298 ? 32.334 -0.752 -21.939 1.00 86.81 298 LEU A O 1
ATOM 2405 N N . ARG A 1 299 ? 34.353 -1.269 -21.085 1.00 88.81 299 ARG A N 1
ATOM 2406 C CA . ARG A 1 299 ? 33.944 -1.102 -19.679 1.00 88.81 299 ARG A CA 1
ATOM 2407 C C . ARG A 1 299 ? 33.447 0.318 -19.405 1.00 88.81 299 ARG A C 1
ATOM 2409 O O . ARG A 1 299 ? 32.347 0.485 -18.879 1.00 88.81 299 ARG A O 1
ATOM 2416 N N . LYS A 1 300 ? 34.212 1.341 -19.810 1.00 85.75 300 LYS A N 1
ATOM 2417 C CA . LYS A 1 300 ? 33.839 2.758 -19.648 1.00 85.75 300 LYS A CA 1
ATOM 2418 C C . LYS A 1 300 ? 32.530 3.082 -20.359 1.00 85.75 300 LYS A C 1
ATOM 2420 O O . LYS A 1 300 ? 31.647 3.695 -19.766 1.00 85.75 300 LYS A O 1
ATOM 2425 N N . LYS A 1 301 ? 32.369 2.631 -21.601 1.00 84.75 301 LYS A N 1
ATOM 2426 C CA . LYS A 1 301 ? 31.164 2.871 -22.402 1.00 84.75 301 LYS A CA 1
ATOM 2427 C C . LYS A 1 301 ? 29.930 2.207 -21.791 1.00 84.75 301 LYS A C 1
ATOM 2429 O O . LYS A 1 301 ? 28.907 2.866 -21.621 1.00 84.75 301 LYS A O 1
ATOM 2434 N N . SER A 1 302 ? 30.044 0.944 -21.375 1.00 83.06 302 SER A N 1
ATOM 2435 C CA . SER A 1 302 ? 28.976 0.227 -20.667 1.00 83.06 302 SER A CA 1
ATOM 2436 C C . SER A 1 302 ? 28.600 0.927 -19.354 1.00 83.06 302 SER A C 1
ATOM 2438 O O . SER A 1 302 ? 27.416 1.076 -19.049 1.00 83.06 302 SER A O 1
ATOM 2440 N N . LEU A 1 303 ? 29.590 1.417 -18.596 1.00 82.00 303 LEU A N 1
ATOM 2441 C CA . LEU A 1 303 ? 29.363 2.156 -17.353 1.00 82.00 303 LEU A CA 1
ATOM 2442 C C . LEU A 1 303 ? 28.640 3.486 -17.598 1.00 82.00 303 LEU A C 1
ATOM 2444 O O . LEU A 1 303 ? 27.658 3.776 -16.918 1.00 82.00 303 LEU A O 1
ATOM 2448 N N . ILE A 1 304 ? 29.100 4.287 -18.561 1.00 77.12 304 ILE A N 1
ATOM 2449 C CA . ILE A 1 304 ? 28.517 5.598 -18.875 1.00 77.12 304 ILE A CA 1
ATOM 2450 C C . ILE A 1 304 ? 27.083 5.429 -19.367 1.00 77.12 304 ILE A C 1
ATOM 2452 O O . ILE A 1 304 ? 26.184 6.069 -18.834 1.00 77.12 304 ILE A O 1
ATOM 2456 N N . VAL A 1 305 ? 26.836 4.536 -20.330 1.00 74.25 305 VAL A N 1
ATOM 2457 C CA . VAL A 1 305 ? 25.484 4.343 -20.875 1.00 74.25 305 VAL A CA 1
ATOM 2458 C C . VAL A 1 305 ? 24.531 3.824 -19.796 1.00 74.25 305 VAL A C 1
ATOM 2460 O O . VAL A 1 305 ? 23.384 4.264 -19.751 1.00 74.25 305 VAL A O 1
ATOM 2463 N N . LYS A 1 306 ? 24.999 2.967 -18.878 1.00 71.56 306 LYS A N 1
ATOM 2464 C CA . LYS A 1 306 ? 24.201 2.533 -17.725 1.00 71.56 306 LYS A CA 1
ATOM 2465 C C . LYS A 1 306 ? 23.881 3.702 -16.784 1.00 71.56 306 LYS A C 1
ATOM 2467 O O . LYS A 1 306 ? 22.719 3.918 -16.467 1.00 71.56 306 LYS A O 1
ATOM 2472 N N . ASN A 1 307 ? 24.877 4.486 -16.371 1.00 69.00 307 ASN A N 1
ATOM 2473 C CA . ASN A 1 307 ? 24.687 5.549 -15.375 1.00 69.00 307 ASN A CA 1
ATOM 2474 C C . ASN A 1 307 ? 23.959 6.787 -15.918 1.00 69.00 307 ASN A C 1
ATOM 2476 O O . ASN A 1 307 ? 23.101 7.332 -15.232 1.00 69.00 307 ASN A O 1
ATOM 2480 N N . VAL A 1 308 ? 24.239 7.210 -17.154 1.00 66.38 308 VAL A N 1
ATOM 2481 C CA . VAL A 1 308 ? 23.546 8.340 -17.799 1.00 66.38 308 VAL A CA 1
ATOM 2482 C C . VAL A 1 308 ? 22.064 8.020 -17.978 1.00 66.38 308 VAL A C 1
ATOM 2484 O O . VAL A 1 308 ? 21.215 8.874 -17.747 1.00 66.38 308 VAL A O 1
ATOM 2487 N N . LYS A 1 309 ? 21.725 6.774 -18.328 1.00 62.97 309 LYS A N 1
ATOM 2488 C CA . LYS A 1 309 ? 20.325 6.365 -18.493 1.00 62.97 309 LYS A CA 1
ATOM 2489 C C . LYS A 1 309 ? 19.588 6.225 -17.159 1.00 62.97 309 LYS A C 1
ATOM 2491 O O . LYS A 1 309 ? 18.411 6.562 -17.118 1.00 62.97 309 LYS A O 1
ATOM 2496 N N . LEU A 1 310 ? 20.268 5.842 -16.069 1.00 58.16 310 LEU A N 1
ATOM 2497 C CA . LEU A 1 310 ? 19.709 5.971 -14.714 1.00 58.16 310 LEU A CA 1
ATOM 2498 C C . LEU A 1 310 ? 19.485 7.445 -14.325 1.00 58.16 310 LEU A C 1
ATOM 2500 O O . LEU A 1 310 ? 18.437 7.772 -13.781 1.00 58.16 310 LEU A O 1
ATOM 2504 N N . GLN A 1 311 ? 20.412 8.353 -14.652 1.00 53.50 311 GLN A N 1
ATOM 2505 C CA . GLN A 1 311 ? 20.262 9.785 -14.347 1.00 53.50 311 GLN A CA 1
ATOM 2506 C C . GLN A 1 311 ? 19.074 10.446 -15.060 1.00 53.50 311 GLN A C 1
ATOM 2508 O O . GLN A 1 311 ? 18.483 11.368 -14.503 1.00 53.50 311 GLN A O 1
ATOM 2513 N N . VAL A 1 312 ? 18.708 9.989 -16.263 1.00 56.22 312 VAL A N 1
ATOM 2514 C CA . VAL A 1 312 ? 17.507 10.472 -16.970 1.00 56.22 312 VAL A CA 1
ATOM 2515 C C . VAL A 1 312 ? 16.228 10.105 -16.209 1.00 56.22 312 VAL A C 1
ATOM 2517 O O . VAL A 1 312 ? 15.309 10.913 -16.180 1.00 56.22 312 VAL A O 1
ATOM 2520 N N . VAL A 1 313 ? 16.187 8.947 -15.538 1.00 50.41 313 VAL A N 1
ATOM 2521 C CA . VAL A 1 313 ? 15.054 8.548 -14.677 1.00 50.41 313 VAL A CA 1
ATOM 2522 C C . VAL A 1 313 ? 15.032 9.334 -13.366 1.00 50.41 313 VAL A C 1
ATOM 2524 O O . VAL A 1 313 ? 13.971 9.661 -12.852 1.00 50.41 313 VAL A O 1
ATOM 2527 N N . CYS A 1 314 ? 16.201 9.680 -12.823 1.00 49.69 314 CYS A N 1
ATOM 2528 C CA . CYS A 1 314 ? 16.295 10.437 -11.573 1.00 49.69 314 CYS A CA 1
ATOM 2529 C C . CYS A 1 314 ? 15.948 11.931 -11.711 1.00 49.69 314 CYS A C 1
ATOM 2531 O O . CYS A 1 314 ? 15.827 12.611 -10.693 1.00 49.69 314 CYS A O 1
ATOM 2533 N N . ARG A 1 315 ? 15.795 12.474 -12.929 1.00 50.12 315 ARG A N 1
ATOM 2534 C CA . ARG A 1 315 ? 15.286 13.841 -13.129 1.00 50.12 315 ARG A CA 1
ATOM 2535 C C . ARG A 1 315 ? 13.760 13.828 -13.068 1.00 50.12 315 ARG A C 1
ATOM 2537 O O . ARG A 1 315 ? 13.089 13.900 -14.094 1.00 50.12 315 ARG A O 1
ATOM 2544 N N . LEU A 1 316 ? 13.222 13.742 -11.854 1.00 42.94 316 LEU A N 1
ATOM 2545 C CA . LEU A 1 316 ? 11.817 14.049 -11.600 1.00 42.94 316 LEU A CA 1
ATOM 2546 C C . LEU A 1 316 ? 11.553 15.499 -12.050 1.00 42.94 316 LEU A C 1
ATOM 2548 O O . LEU A 1 316 ? 12.327 16.388 -11.677 1.00 42.94 316 LEU A O 1
ATOM 2552 N N . PRO A 1 317 ? 10.511 15.779 -12.852 1.00 41.53 317 PRO A N 1
ATOM 2553 C CA . PRO A 1 317 ? 10.086 17.147 -13.078 1.00 41.53 317 PRO A CA 1
ATOM 2554 C C . PRO A 1 317 ? 9.504 17.658 -11.760 1.00 41.53 317 PRO A C 1
ATOM 2556 O O . PRO A 1 317 ? 8.347 17.401 -11.442 1.00 41.53 317 PRO A O 1
ATOM 2559 N N . ILE A 1 318 ? 10.31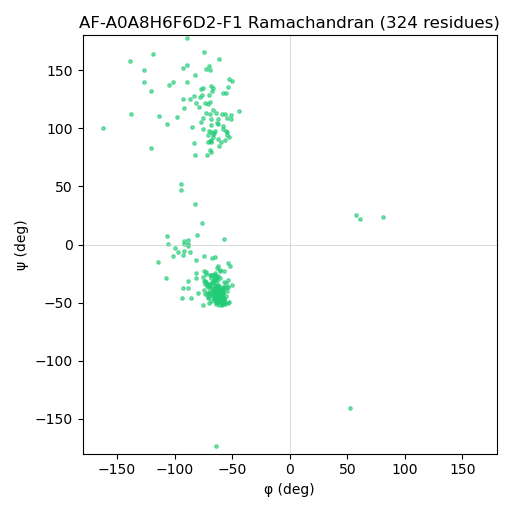6 18.363 -10.973 1.00 38.09 318 ILE A N 1
ATOM 2560 C CA . ILE A 1 318 ? 9.800 19.201 -9.895 1.00 38.09 318 ILE A CA 1
ATOM 2561 C C . ILE A 1 318 ? 8.940 20.245 -10.599 1.00 38.09 318 ILE A C 1
ATOM 2563 O O . ILE A 1 318 ? 9.452 21.094 -11.331 1.00 38.09 318 ILE A O 1
ATOM 2567 N N . ARG A 1 319 ? 7.621 20.126 -10.452 1.00 37.34 319 ARG A N 1
ATOM 2568 C CA . ARG A 1 319 ? 6.680 21.151 -10.886 1.00 37.34 319 ARG A CA 1
ATOM 2569 C C . ARG A 1 319 ? 6.954 22.350 -9.983 1.00 37.34 319 ARG A C 1
ATOM 2571 O O . ARG A 1 319 ? 6.492 22.386 -8.848 1.00 37.34 319 ARG A O 1
ATOM 2578 N N . ALA A 1 320 ? 7.775 23.285 -10.452 1.00 34.53 320 ALA A N 1
ATOM 2579 C CA . ALA A 1 320 ? 7.835 24.600 -9.845 1.00 34.53 320 ALA A CA 1
ATOM 2580 C C . ALA A 1 320 ? 6.414 25.166 -9.937 1.00 34.53 320 ALA A C 1
ATOM 2582 O O . ALA A 1 320 ? 5.880 25.347 -11.031 1.00 34.53 320 ALA A O 1
ATOM 2583 N N . GLN A 1 321 ? 5.751 25.326 -8.793 1.00 35.19 321 GLN A N 1
ATOM 2584 C CA . GLN A 1 321 ? 4.617 26.228 -8.712 1.00 35.19 321 GLN A CA 1
ATOM 2585 C C . GLN A 1 321 ? 5.196 27.624 -8.925 1.00 35.19 321 GLN A C 1
ATOM 2587 O O . GLN A 1 321 ? 5.746 28.221 -8.002 1.00 35.19 321 GLN A O 1
ATOM 2592 N N . ASP A 1 322 ? 5.137 28.100 -10.165 1.00 35.41 322 ASP A N 1
ATOM 2593 C CA . ASP A 1 322 ? 5.356 29.504 -10.471 1.00 35.41 322 ASP A CA 1
ATOM 2594 C C . ASP A 1 322 ? 4.221 30.284 -9.800 1.00 35.41 322 ASP A C 1
ATOM 2596 O O . ASP A 1 322 ? 3.086 30.334 -10.275 1.00 35.41 322 ASP A O 1
ATOM 2600 N N . GLY A 1 323 ? 4.519 30.822 -8.618 1.00 34.44 323 GLY A N 1
ATOM 2601 C CA . GLY A 1 323 ? 3.700 31.825 -7.963 1.00 34.44 323 GLY A CA 1
ATOM 2602 C C . GLY A 1 323 ? 3.825 33.138 -8.725 1.00 34.44 323 GLY A C 1
ATOM 2603 O O . GLY A 1 323 ? 4.672 33.968 -8.398 1.00 34.44 323 GLY A O 1
ATOM 2604 N N . GLU A 1 324 ? 2.982 33.332 -9.736 1.00 32.94 324 GLU A N 1
ATOM 2605 C CA . GLU A 1 324 ? 2.659 34.669 -10.228 1.00 32.94 324 GLU A CA 1
ATOM 2606 C C . GLU A 1 324 ? 1.786 35.364 -9.173 1.00 32.94 324 GLU A C 1
ATOM 2608 O O . GLU A 1 324 ? 0.568 35.198 -9.125 1.00 32.94 324 GLU A O 1
ATOM 2613 N N . ASN A 1 325 ? 2.431 36.129 -8.290 1.00 36.03 325 ASN A N 1
ATOM 2614 C CA . ASN A 1 325 ? 1.755 37.157 -7.505 1.00 36.03 325 ASN A CA 1
ATOM 2615 C C . ASN A 1 325 ? 1.274 38.258 -8.462 1.00 36.03 325 ASN A C 1
ATOM 2617 O O . ASN A 1 325 ? 2.097 38.936 -9.082 1.00 36.03 325 ASN A O 1
ATOM 2621 N N . SER A 1 326 ? -0.047 38.425 -8.555 1.00 35.97 326 SER A N 1
ATOM 2622 C CA . SER A 1 326 ? -0.689 39.691 -8.938 1.00 35.97 326 SER A CA 1
ATOM 2623 C C . SER A 1 326 ? -0.875 40.585 -7.721 1.00 35.97 326 SER A C 1
ATOM 2625 O O . SER A 1 326 ? -1.130 40.027 -6.628 1.00 35.97 326 SER A O 1
#

Organism: Candida albicans (NCBI:txid5476)

Solvent-accessible surface area (backbone atoms only — not comparable to full-atom values): 19312 Å² total; per-residue (Å²): 142,80,88,82,82,86,79,81,80,81,85,72,83,79,78,86,74,76,74,77,78,75,80,75,76,75,76,72,77,73,71,78,77,70,76,54,81,80,54,57,61,63,52,37,47,78,76,28,75,73,47,28,59,47,53,64,53,63,73,57,71,77,53,102,69,72,74,77,86,54,13,59,97,69,32,75,46,36,67,42,42,64,28,46,38,53,48,40,54,52,40,49,51,53,45,52,50,51,52,53,53,48,66,74,31,49,88,40,71,70,34,50,72,43,42,52,61,50,53,52,50,44,49,50,52,49,47,65,46,44,56,52,20,54,49,32,51,77,68,49,90,48,65,63,41,22,52,30,18,48,55,34,38,54,57,52,49,55,52,48,54,55,56,41,50,34,62,67,64,52,50,50,53,52,54,44,75,71,30,65,86,54,47,76,76,48,54,73,64,54,54,51,51,41,51,51,54,52,49,51,27,56,73,57,37,55,84,47,57,71,68,61,34,52,51,52,51,53,52,53,52,49,52,54,50,52,52,52,50,47,58,54,46,63,75,61,56,90,66,55,59,41,81,33,42,63,69,57,56,63,48,51,80,55,66,66,60,53,51,54,46,56,65,50,52,79,73,61,86,70,89,85,50,98,68,48,47,64,41,59,62,51,89,62,50,51,57,50,41,62,75,69,37,80,45,63,68,54,31,52,50,52,49,49,56,54,51,55,56,49,51,62,58,69,60,67,84,76,77,73,81,78,79,79,82,128

Sequence (326 aa):
MKAGIPLSRCTQRIPLLVARQVSRNITTTTTKFSLAPEYNHIRKVFDSQKYFNHFTKQGSHATLFSSPQTGLFHNEYLTTPQGLVDFSQQSLSQAKQLVSEMLSQVNTVDGKLKFIKKLDQLSDILCRVIDVAEFIRVVHPSVKWINAAQQTHEMMFEFMNQLNTNVELYSSLRDILNNPLITEQLTPEEIKVGEYLRQDFERSGIHMDPQTRENFVTITQEISLLGSQFGNQINGLKSYWCPVTVAEWESIEDPQLKKEIKNYQSKYDGIRQSETIQIPLVANIPYTILTNCSSDTLRKKSLIVKNVKLQVVCRLPIRAQDGENS

Secondary structure (DSSP, 8-state):
--PPPP------------------------------GGGHHHHHHHH-HHHHHHHHHHS----SS------GGG-TTTTSHHHHHHHHHHHHHHHHHHHHHHHHHTTSHHHHHHHHHHHHHHHHHHHHHHHHHHHHHHH-S-HHHHHHHHHHHHHHHHHHHHHHT-HHHHHHHHHHHT-HHHHTTS-HHHHHHHHHHHHHHHHTTTTS-HHHHHHHHHHHHHHHHHHHHHHHHHHT-S--EEEEEHHHHHT---HHHHHHHHHHGGG--SPPPTTEEEEE--TTHHHHHHHH---HHHHHHHHHHHHHHHHHHH------------

Nearest PDB structures (foldseek):
  4ka8-assembly1_A  TM=7.467E-01  e=3.997E-05  Arabidopsis thaliana
  4ka7-assembly1_A  TM=7.673E-01  e=1.213E-04  Arabidopsis thaliana
  4fxy-assembly2_Q  TM=6.954E-01  e=3.458E-05  Rattus norvegicus
  4tql-assembly1_A  TM=2.434E-01  e=7.943E-01  synthetic construct
  5k7v-assembly1_B  TM=2.554E-01  e=3.380E+00  synthetic construct

Foldseek 3Di:
DDDDDDDDDDDDDDDPPPPPPPPPPPPPPPPPPPVPPVCPLVVCCQPPPVSVVVVVVVVPPDDVDPDPPQAPPSHNLNVFLVSLLVLLVVLLVVLVVLVVVLLVCLVDLVSLLCLLVSVVVSVVSLCVSQVVLLCQLQRPPDPSNVVSSVVSNVVSLVVVLVVLLDPSSLVSLVVSLVDCVNVVVHDPVSSVSSVVSNVSSVVLCNVPDPVVNVVSSVVVVVVVVLVSQLSVVVVVLLAQWQKDFPVLLVLPPDVVLNVVQVVCQVVDPDDDDPGTRIGGLDDCSLVCCLPPGPDPVSNVSSVCSVVVSSVVSVPDPPPPPPPPDD

InterPro domains:
  IPR045090 Peptidase M3A/M3B [PTHR11804] (64-301)